Protein AF-0000000076560832 (afdb_homodimer)

Radius of gyration: 17.64 Å; Cα contacts (8 Å, |Δi|>4): 449; chains: 2; bounding box: 33×52×39 Å

InterPro domains:
  IPR051153 Yeast Cell Wall Mannoprotein PIR [PTHR47254] (2-87)
  IPR054508 Cell wall mannoprotein PIR1-like, C-terminal domain [PF22799] (8-81)

Nearest PDB structures (foldseek):
  6ino-assembly1_A  TM=4.610E-01  e=2.667E-01  Homo sapiens
  6inn-assembly4_D  TM=4.677E-01  e=3.503E-01  Homo sapiens
  6inn-assembly2_B  TM=4.668E-01  e=6.382E-01  Homo sapiens
  1fwv-assembly1_A  TM=4.405E-01  e=4.859E-01  Mus musculus
  6pxu-assembly1_A  TM=4.721E-01  e=9.873E-01  Homo sapiens

Structure (mmCIF, N/CA/C/O backbone):
data_AF-0000000076560832-model_v1
#
loop_
_entity.id
_entity.type
_entity.pdbx_description
1 polymer 'Cell wall mannoprotein PIR1-like C-terminal domain-containing protein'
#
loop_
_atom_site.group_PDB
_atom_site.id
_atom_site.type_symbol
_atom_site.label_atom_id
_atom_site.label_alt_id
_atom_site.label_comp_id
_atom_site.label_asym_id
_atom_site.label_entity_id
_atom_site.label_seq_id
_atom_site.pdbx_PDB_ins_code
_atom_site.Cartn_x
_atom_site.Cartn_y
_atom_site.Cartn_z
_atom_site.occupancy
_atom_site.B_iso_or_equiv
_atom_site.auth_seq_id
_atom_site.auth_comp_id
_atom_site.auth_asym_id
_atom_site.auth_atom_id
_atom_site.pdbx_PDB_model_num
ATOM 1 N N . LEU A 1 1 ? -0.614 -7.605 -15.289 1 72.12 1 LEU A N 1
ATOM 2 C CA . LEU A 1 1 ? 0.729 -7.48 -14.742 1 72.12 1 LEU A CA 1
ATOM 3 C C . LEU A 1 1 ? 1.681 -8.484 -15.391 1 72.12 1 LEU A C 1
ATOM 5 O O . LEU A 1 1 ? 1.316 -9.641 -15.609 1 72.12 1 LEU A O 1
ATOM 9 N N . ASN A 1 2 ? 2.744 -7.926 -15.797 1 83.88 2 ASN A N 1
ATOM 10 C CA . ASN A 1 2 ? 3.75 -8.867 -16.281 1 83.88 2 ASN A CA 1
ATOM 11 C C . ASN A 1 2 ? 4.539 -9.484 -15.133 1 83.88 2 ASN A C 1
ATOM 13 O O . ASN A 1 2 ? 5.234 -8.773 -14.398 1 83.88 2 ASN A O 1
ATOM 17 N N . VAL A 1 3 ? 4.277 -10.797 -14.969 1 92.81 3 VAL A N 1
ATOM 18 C CA . VAL A 1 3 ? 4.949 -11.445 -13.844 1 92.81 3 VAL A CA 1
ATOM 19 C C . VAL A 1 3 ? 5.465 -12.82 -14.281 1 92.81 3 VAL A C 1
ATOM 21 O O . VAL A 1 3 ? 5.055 -13.344 -15.32 1 92.81 3 VAL A O 1
ATOM 24 N N . TYR A 1 4 ? 6.402 -13.266 -13.5 1 91.19 4 TYR A N 1
ATOM 25 C CA . TYR A 1 4 ? 6.953 -14.617 -13.578 1 91.19 4 TYR A CA 1
ATOM 26 C C . TYR A 1 4 ? 6.75 -15.367 -12.273 1 91.19 4 TYR A C 1
ATOM 28 O O . TYR A 1 4 ? 6.883 -14.789 -11.188 1 91.19 4 TYR A O 1
ATOM 36 N N . LEU A 1 5 ? 6.344 -16.719 -12.5 1 94.25 5 LEU A N 1
ATOM 37 C CA . LEU A 1 5 ? 6.188 -17.578 -11.328 1 94.25 5 LEU A CA 1
ATOM 38 C C . LEU A 1 5 ? 7.137 -18.766 -11.391 1 94.25 5 LEU A C 1
ATOM 40 O O . LEU A 1 5 ? 7.188 -19.469 -12.398 1 94.25 5 LEU A O 1
ATOM 44 N N . GLU A 1 6 ? 7.906 -18.891 -10.352 1 93.56 6 GLU A N 1
ATOM 45 C CA . GLU A 1 6 ? 8.805 -20.031 -10.227 1 93.56 6 GLU A CA 1
ATOM 46 C C . GLU A 1 6 ? 8.883 -20.516 -8.781 1 93.56 6 GLU A C 1
ATOM 48 O O . GLU A 1 6 ? 9.234 -19.75 -7.879 1 93.56 6 GLU A O 1
ATOM 53 N N . ASN A 1 7 ? 8.508 -21.812 -8.57 1 96.31 7 ASN A N 1
ATOM 54 C CA . ASN A 1 7 ? 8.578 -22.422 -7.25 1 96.31 7 ASN A CA 1
ATOM 55 C C . ASN A 1 7 ? 7.742 -21.656 -6.23 1 96.31 7 ASN A C 1
ATOM 57 O O . ASN A 1 7 ? 8.172 -21.453 -5.094 1 96.31 7 ASN A O 1
ATOM 61 N N . GLY A 1 8 ? 6.68 -21.062 -6.645 1 96.81 8 GLY A N 1
ATOM 62 C CA . GLY A 1 8 ? 5.742 -20.391 -5.762 1 96.81 8 GLY A CA 1
ATOM 63 C C . GLY A 1 8 ? 6.117 -18.938 -5.496 1 96.81 8 GLY A C 1
ATOM 64 O O . GLY A 1 8 ? 5.504 -18.281 -4.656 1 96.81 8 GLY A O 1
ATOM 65 N N . ILE A 1 9 ? 7.191 -18.5 -6.195 1 97.31 9 ILE A N 1
ATOM 66 C CA . ILE A 1 9 ? 7.68 -17.141 -6.004 1 97.31 9 ILE A CA 1
ATOM 67 C C . ILE A 1 9 ? 7.355 -16.297 -7.23 1 97.31 9 ILE A C 1
ATOM 69 O O . ILE A 1 9 ? 7.613 -16.703 -8.367 1 97.31 9 ILE A O 1
ATOM 73 N N . LEU A 1 10 ? 6.723 -15.117 -7.016 1 96 10 LEU A N 1
ATOM 74 C CA . LEU A 1 10 ? 6.395 -14.188 -8.086 1 96 10 LEU A CA 1
ATOM 75 C C . LEU A 1 10 ? 7.508 -13.156 -8.266 1 96 10 LEU A C 1
ATOM 77 O O . LEU A 1 10 ? 8.078 -12.672 -7.289 1 96 10 LEU A O 1
ATOM 81 N N . LYS A 1 11 ? 7.758 -12.805 -9.492 1 94.94 11 LYS A N 1
ATOM 82 C CA . LYS A 1 11 ? 8.617 -11.68 -9.836 1 94.94 11 LYS A CA 1
ATOM 83 C C . LYS A 1 11 ? 7.984 -10.812 -10.922 1 94.94 11 LYS A C 1
ATOM 85 O O . LYS A 1 11 ? 7.324 -11.32 -11.828 1 94.94 11 LYS A O 1
ATOM 90 N N . ASP A 1 12 ? 8.164 -9.531 -10.781 1 93.75 12 ASP A N 1
ATOM 91 C CA . ASP A 1 12 ? 7.699 -8.68 -11.859 1 93.75 12 ASP A CA 1
ATOM 92 C C . ASP A 1 12 ? 8.789 -8.469 -12.906 1 93.75 12 ASP A C 1
ATOM 94 O O . ASP A 1 12 ? 9.859 -9.07 -12.828 1 93.75 12 ASP A O 1
ATOM 98 N N . SER A 1 13 ? 8.516 -7.641 -13.875 1 89.31 13 SER A N 1
ATOM 99 C CA . SER A 1 13 ? 9.398 -7.465 -15.023 1 89.31 13 SER A CA 1
ATOM 100 C C . SER A 1 13 ? 10.695 -6.777 -14.617 1 89.31 13 SER A C 1
ATOM 102 O O . SER A 1 13 ? 11.688 -6.824 -15.359 1 89.31 13 SER A O 1
ATOM 104 N N . GLN A 1 14 ? 10.711 -6.141 -13.438 1 91.12 14 GLN A N 1
ATOM 105 C CA . GLN A 1 14 ? 11.906 -5.461 -12.953 1 91.12 14 GLN A CA 1
ATOM 106 C C . GLN A 1 14 ? 12.703 -6.355 -12 1 91.12 14 GLN A C 1
ATOM 108 O O . GLN A 1 14 ? 13.711 -5.93 -11.438 1 91.12 14 GLN A O 1
ATOM 113 N N . GLY A 1 15 ? 12.211 -7.5 -11.781 1 92.56 15 GLY A N 1
ATOM 114 C CA . GLY A 1 15 ? 12.906 -8.461 -10.938 1 92.56 15 GLY A CA 1
ATOM 115 C C . GLY A 1 15 ? 12.508 -8.367 -9.477 1 92.56 15 GLY A C 1
ATOM 116 O O . GLY A 1 15 ? 13.062 -9.062 -8.625 1 92.56 15 GLY A O 1
ATOM 117 N N . ARG A 1 16 ? 11.586 -7.57 -9.148 1 95.44 16 ARG A N 1
ATOM 118 C CA . ARG A 1 16 ? 11.102 -7.449 -7.773 1 95.44 16 ARG A CA 1
ATOM 119 C C . ARG A 1 16 ? 10.227 -8.641 -7.398 1 95.44 16 ARG A C 1
ATOM 121 O O . ARG A 1 16 ? 9.57 -9.234 -8.258 1 95.44 16 ARG A O 1
ATOM 128 N N . GLN A 1 17 ? 10.266 -8.961 -6.148 1 96.62 17 GLN A N 1
ATOM 129 C CA . GLN A 1 17 ? 9.492 -10.102 -5.684 1 96.62 17 GLN A CA 1
ATOM 130 C C . GLN A 1 17 ? 8.094 -9.672 -5.23 1 96.62 17 GLN A C 1
ATOM 132 O O . GLN A 1 17 ? 7.949 -8.68 -4.523 1 96.62 17 GLN A O 1
ATOM 137 N N . GLY A 1 18 ? 7.113 -10.383 -5.727 1 97.06 18 GLY A N 1
ATOM 138 C CA . GLY A 1 18 ? 5.758 -10.242 -5.211 1 97.06 18 GLY A CA 1
ATOM 139 C C . GLY A 1 18 ? 5.562 -10.906 -3.859 1 97.06 18 GLY A C 1
ATOM 140 O O . GLY A 1 18 ? 6.105 -11.984 -3.605 1 97.06 18 GLY A O 1
ATOM 141 N N . TYR A 1 19 ? 4.785 -10.305 -2.967 1 98.19 19 TYR A N 1
ATOM 142 C CA . TYR A 1 19 ? 4.602 -10.828 -1.618 1 98.19 19 TYR A CA 1
ATOM 143 C C . TYR A 1 19 ? 3.375 -10.211 -0.958 1 98.19 19 TYR A C 1
ATOM 145 O O . TYR A 1 19 ? 2.803 -9.242 -1.474 1 98.19 19 TYR A O 1
ATOM 153 N N . ILE A 1 20 ? 2.893 -10.836 0.062 1 98.19 20 ILE A N 1
ATOM 154 C CA . ILE A 1 20 ? 1.909 -10.25 0.968 1 98.19 20 ILE A CA 1
ATOM 155 C C . ILE A 1 20 ? 2.619 -9.633 2.17 1 98.19 20 ILE A C 1
ATOM 157 O O . ILE A 1 20 ? 3.277 -10.336 2.939 1 98.19 20 ILE A O 1
ATOM 161 N N . ALA A 1 21 ? 2.5 -8.289 2.309 1 96.94 21 ALA A N 1
ATOM 162 C CA . ALA A 1 21 ? 3.143 -7.566 3.4 1 96.94 21 ALA A CA 1
ATOM 163 C C . ALA A 1 21 ? 2.463 -7.863 4.734 1 96.94 21 ALA A C 1
ATOM 165 O O . ALA A 1 21 ? 1.434 -8.539 4.777 1 96.94 21 ALA A O 1
ATOM 166 N N . ASP A 1 22 ? 3.088 -7.363 5.785 1 95.31 22 ASP A N 1
ATOM 167 C CA . ASP A 1 22 ? 2.594 -7.637 7.133 1 95.31 22 ASP A CA 1
ATOM 168 C C . ASP A 1 22 ? 1.196 -7.055 7.336 1 95.31 22 ASP A C 1
ATOM 170 O O . ASP A 1 22 ? 0.419 -7.562 8.148 1 95.31 22 ASP A O 1
ATOM 174 N N . ASN A 1 23 ? 0.824 -6.074 6.543 1 95.56 23 ASN A N 1
ATOM 175 C CA . ASN A 1 23 ? -0.506 -5.477 6.609 1 95.56 23 ASN A CA 1
ATOM 176 C C . ASN A 1 23 ? -1.458 -6.117 5.605 1 95.56 23 ASN A C 1
ATOM 178 O O . ASN A 1 23 ? -2.471 -5.523 5.234 1 95.56 23 ASN A O 1
ATOM 182 N N . TYR A 1 24 ? -1.058 -7.27 5.016 1 97 24 TYR A N 1
ATOM 183 C CA . TYR A 1 24 ? -1.852 -8.133 4.152 1 97 24 TYR A CA 1
ATOM 184 C C . TYR A 1 24 ? -1.893 -7.598 2.729 1 97 24 TYR A C 1
ATOM 186 O O . TYR A 1 24 ? -2.646 -8.094 1.891 1 97 24 TYR A O 1
ATOM 194 N N . GLN A 1 25 ? -1.186 -6.531 2.406 1 96.25 25 GLN A N 1
ATOM 195 C CA . GLN A 1 25 ? -1.195 -5.93 1.078 1 96.25 25 GLN A CA 1
ATOM 196 C C . GLN A 1 25 ? -0.313 -6.711 0.112 1 96.25 25 GLN A C 1
ATOM 198 O O . GLN A 1 25 ? 0.775 -7.16 0.479 1 96.25 25 GLN A O 1
ATOM 203 N N . PHE A 1 26 ? -0.758 -7.004 -1.067 1 97.06 26 PHE A N 1
ATOM 204 C CA . PHE A 1 26 ? 0.005 -7.57 -2.174 1 97.06 26 PHE A CA 1
ATOM 205 C C . PHE A 1 26 ? 0.875 -6.508 -2.83 1 97.06 26 PHE A C 1
ATOM 207 O O . PHE A 1 26 ? 0.364 -5.508 -3.34 1 97.06 26 PHE A O 1
ATOM 214 N N . GLN A 1 27 ? 2.227 -6.66 -2.85 1 96.12 27 GLN A N 1
ATOM 215 C CA . GLN A 1 27 ? 3.129 -5.68 -3.441 1 96.12 27 GLN A CA 1
ATOM 216 C C . GLN A 1 27 ? 4.375 -6.352 -4.008 1 96.12 27 GLN A C 1
ATOM 218 O O . GLN A 1 27 ? 4.609 -7.539 -3.777 1 96.12 27 GLN A O 1
ATOM 223 N N . PHE A 1 28 ? 5.168 -5.664 -4.809 1 95.88 28 PHE A N 1
ATOM 224 C CA . PHE A 1 28 ? 6.461 -6.062 -5.344 1 95.88 28 PHE A CA 1
ATOM 225 C C . PHE A 1 28 ? 7.574 -5.176 -4.793 1 95.88 28 PHE A C 1
ATOM 227 O O . PHE A 1 28 ? 7.465 -3.947 -4.816 1 95.88 28 PHE A O 1
ATOM 234 N N . ASP A 1 29 ? 8.609 -5.836 -4.223 1 96.12 29 ASP A N 1
ATOM 235 C CA . ASP A 1 29 ? 9.789 -5.121 -3.748 1 96.12 29 ASP A CA 1
ATOM 236 C C . ASP A 1 29 ? 11.055 -5.965 -3.932 1 96.12 29 ASP A C 1
ATOM 238 O O . ASP A 1 29 ? 10.969 -7.168 -4.184 1 96.12 29 ASP A O 1
ATOM 242 N N . ALA A 1 30 ? 12.219 -5.312 -3.896 1 94.31 30 ALA A N 1
ATOM 243 C CA . ALA A 1 30 ? 13.516 -5.98 -3.996 1 94.31 30 ALA A CA 1
ATOM 244 C C . ALA A 1 30 ? 14.469 -5.48 -2.92 1 94.31 30 ALA A C 1
ATOM 246 O O . ALA A 1 30 ? 15.102 -4.43 -3.078 1 94.31 30 ALA A O 1
ATOM 247 N N . PRO A 1 31 ? 14.625 -6.309 -1.74 1 94.94 31 PRO A N 1
ATOM 248 C CA . PRO A 1 31 ? 13.867 -7.484 -1.306 1 94.94 31 PRO A CA 1
ATOM 249 C C . PRO A 1 31 ? 12.484 -7.121 -0.758 1 94.94 31 PRO A C 1
ATOM 251 O O . PRO A 1 31 ? 12.164 -5.938 -0.605 1 94.94 31 PRO A O 1
ATOM 254 N N . PRO A 1 32 ? 11.617 -8.117 -0.483 1 96.75 32 PRO A N 1
ATOM 255 C CA . PRO A 1 32 ? 10.406 -7.84 0.286 1 96.75 32 PRO A CA 1
ATOM 256 C C . PRO A 1 32 ? 10.688 -7.09 1.587 1 96.75 32 PRO A C 1
ATOM 258 O O . PRO A 1 32 ? 11.789 -7.203 2.141 1 96.75 32 PRO A O 1
ATOM 261 N N . GLN A 1 33 ? 9.68 -6.289 1.928 1 94.12 33 GLN A N 1
ATOM 262 C CA . GLN A 1 33 ? 9.797 -5.617 3.217 1 94.12 33 GLN A CA 1
ATOM 263 C C . GLN A 1 33 ? 9.93 -6.629 4.355 1 94.12 33 GLN A C 1
ATOM 265 O O . GLN A 1 33 ? 9.43 -7.75 4.254 1 94.12 33 GLN A O 1
ATOM 270 N N . ALA A 1 34 ? 10.523 -6.156 5.531 1 89.94 34 ALA A N 1
ATOM 271 C CA . ALA A 1 34 ? 10.75 -7.031 6.676 1 89.94 34 ALA A CA 1
ATOM 272 C C . ALA A 1 34 ? 9.43 -7.527 7.258 1 89.94 34 ALA A C 1
ATOM 274 O O . ALA A 1 34 ? 8.414 -6.824 7.199 1 89.94 34 ALA A O 1
ATOM 275 N N . THR A 1 35 ? 9.359 -8.789 7.742 1 93.88 35 THR A N 1
ATOM 276 C CA . THR A 1 35 ? 8.297 -9.516 8.438 1 93.88 35 THR A CA 1
ATOM 277 C C . THR A 1 35 ? 7.078 -9.68 7.535 1 93.88 35 THR A C 1
ATOM 279 O O . THR A 1 35 ? 5.941 -9.523 7.984 1 93.88 35 THR A O 1
ATOM 282 N N . PRO A 1 36 ? 7.254 -10.047 6.379 1 96.69 36 PRO A N 1
ATOM 283 C CA . PRO A 1 36 ? 6.102 -10.25 5.496 1 96.69 36 PRO A CA 1
ATOM 284 C C . PRO A 1 36 ? 5.172 -11.359 5.98 1 96.69 36 PRO A C 1
ATOM 286 O O . PRO A 1 36 ? 5.617 -12.289 6.66 1 96.69 36 PRO A O 1
ATOM 289 N N . TYR A 1 37 ? 3.906 -11.219 5.555 1 97.38 37 TYR A N 1
ATOM 290 C CA . TYR A 1 37 ? 2.938 -12.273 5.832 1 97.38 37 TYR A CA 1
ATOM 291 C C . TYR A 1 37 ? 3.221 -13.516 4.984 1 97.38 37 TYR A C 1
ATOM 293 O O . TYR A 1 37 ? 3.107 -14.641 5.469 1 97.38 37 TYR A O 1
ATOM 301 N N . ALA A 1 38 ? 3.564 -13.367 3.666 1 98.44 38 ALA A N 1
ATOM 302 C CA . ALA A 1 38 ? 3.898 -14.477 2.77 1 98.44 38 ALA A CA 1
ATOM 303 C C . ALA A 1 38 ? 4.773 -14 1.615 1 98.44 38 ALA A C 1
ATOM 305 O O . ALA A 1 38 ? 4.488 -12.977 0.99 1 98.44 38 ALA A O 1
ATOM 306 N N . THR A 1 39 ? 5.855 -14.781 1.27 1 98.56 39 THR A N 1
ATOM 307 C CA . THR A 1 39 ? 6.719 -14.438 0.147 1 98.56 39 THR A CA 1
ATOM 308 C C . THR A 1 39 ? 6.625 -15.484 -0.953 1 98.56 39 THR A C 1
ATOM 310 O O . THR A 1 39 ? 7.148 -15.297 -2.051 1 98.56 39 THR A O 1
ATOM 313 N N . SER A 1 40 ? 6.023 -16.594 -0.589 1 98.38 40 SER A N 1
ATOM 314 C CA . SER A 1 40 ? 5.855 -17.703 -1.522 1 98.38 40 SER A CA 1
ATOM 315 C C . SER A 1 40 ? 4.492 -18.359 -1.359 1 98.38 40 SER A C 1
ATOM 317 O O . SER A 1 40 ? 3.646 -17.875 -0.61 1 98.38 40 SER A O 1
ATOM 319 N N . GLY A 1 41 ? 4.254 -19.344 -2.17 1 98.56 41 GLY A N 1
ATOM 320 C CA . GLY A 1 41 ? 2.994 -20.062 -2.09 1 98.56 41 GLY A CA 1
ATOM 321 C C . GLY A 1 41 ? 2.006 -19.656 -3.168 1 98.56 41 GLY A C 1
ATOM 322 O O . GLY A 1 41 ? 0.895 -20.188 -3.23 1 98.56 41 GLY A O 1
ATOM 323 N N . PHE A 1 42 ? 2.457 -18.844 -4.051 1 98.19 42 PHE A N 1
ATOM 324 C CA . PHE A 1 42 ? 1.627 -18.469 -5.184 1 98.19 42 PHE A CA 1
ATOM 325 C C . PHE A 1 42 ? 1.575 -19.578 -6.223 1 98.19 42 PHE A C 1
ATOM 327 O O . PHE A 1 42 ? 2.506 -20.375 -6.324 1 98.19 42 PHE A O 1
ATOM 334 N N . PHE A 1 43 ? 0.519 -19.641 -7.004 1 97.19 43 PHE A N 1
ATOM 335 C CA . PHE A 1 43 ? 0.395 -20.625 -8.07 1 97.19 43 PHE A CA 1
ATOM 336 C C . PHE A 1 43 ? -0.471 -20.094 -9.203 1 97.19 43 PHE A C 1
ATOM 338 O O . PHE A 1 43 ? -1.155 -19.078 -9.047 1 97.19 43 PHE A O 1
ATOM 345 N N . THR A 1 44 ? -0.412 -20.703 -10.391 1 95.19 44 THR A N 1
ATOM 346 C CA . THR A 1 44 ? -1.24 -20.344 -11.531 1 95.19 44 THR A CA 1
ATOM 347 C C . THR A 1 44 ? -2.512 -21.188 -11.578 1 95.19 44 THR A C 1
ATOM 349 O O . THR A 1 44 ? -2.459 -22.406 -11.406 1 95.19 44 THR A O 1
ATOM 352 N N . CYS A 1 45 ? -3.629 -20.5 -11.758 1 96.31 45 CYS A N 1
ATOM 353 C CA . CYS A 1 45 ? -4.902 -21.188 -11.891 1 96.31 45 CYS A CA 1
ATOM 354 C C . CYS A 1 45 ? -5.207 -21.5 -13.352 1 96.31 45 CYS A C 1
ATOM 356 O O . CYS A 1 45 ? -4.605 -20.906 -14.25 1 96.31 45 CYS A O 1
ATOM 358 N N . ALA A 1 46 ? -6.148 -22.391 -13.602 1 95.31 46 ALA A N 1
ATOM 359 C CA . ALA A 1 46 ? -6.496 -22.859 -14.945 1 95.31 46 ALA A CA 1
ATOM 360 C C . ALA A 1 46 ? -6.961 -21.688 -15.82 1 95.31 46 ALA A C 1
ATOM 362 O O . ALA A 1 46 ? -6.766 -21.703 -17.047 1 95.31 46 ALA A O 1
ATOM 363 N N . ASP A 1 47 ? -7.488 -20.656 -15.18 1 95.94 47 ASP A N 1
ATOM 364 C CA . ASP A 1 47 ? -8.016 -19.531 -15.945 1 95.94 47 ASP A CA 1
ATOM 365 C C . ASP A 1 47 ? -6.941 -18.484 -16.188 1 95.94 47 ASP A C 1
ATOM 367 O O . ASP A 1 47 ? -7.238 -17.375 -16.641 1 95.94 47 ASP A O 1
ATOM 371 N N . GLY A 1 48 ? -5.727 -18.719 -15.82 1 93.5 48 GLY A N 1
ATOM 372 C CA . GLY A 1 48 ? -4.613 -17.828 -16.094 1 93.5 48 GLY A CA 1
ATOM 373 C C . GLY A 1 48 ? -4.43 -16.766 -15.023 1 93.5 48 GLY A C 1
ATOM 374 O O . GLY A 1 48 ? -3.715 -15.781 -15.234 1 93.5 48 GLY A O 1
ATOM 375 N N . THR A 1 49 ? -5.035 -17.047 -13.828 1 96.56 49 THR A N 1
ATOM 376 C CA . THR A 1 49 ? -4.941 -16.062 -12.758 1 96.56 49 THR A CA 1
ATOM 377 C C . THR A 1 49 ? -3.984 -16.531 -11.664 1 96.56 49 THR A C 1
ATOM 379 O O . THR A 1 49 ? -3.609 -17.703 -11.633 1 96.56 49 THR A O 1
ATOM 382 N N . ILE A 1 50 ? -3.574 -15.594 -10.836 1 96.81 50 ILE A N 1
ATOM 383 C CA . ILE A 1 50 ? -2.699 -15.875 -9.695 1 96.81 50 ILE A CA 1
ATOM 384 C C . ILE A 1 50 ? -3.52 -16.438 -8.539 1 96.81 50 ILE A C 1
ATOM 386 O O . ILE A 1 50 ? -4.582 -15.906 -8.203 1 96.81 50 ILE A O 1
ATOM 390 N N . GLY A 1 51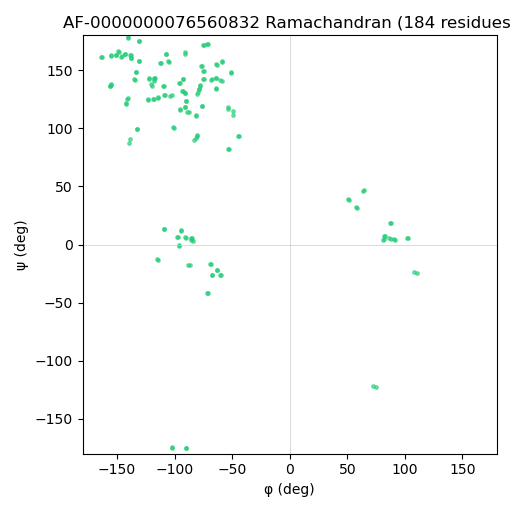 ? -3.031 -17.531 -8 1 98.12 51 GLY A N 1
ATOM 391 C CA . GLY A 1 51 ? -3.629 -18.094 -6.801 1 98.12 51 GLY A CA 1
ATOM 392 C C . GLY A 1 51 ? -2.717 -18.016 -5.59 1 98.12 51 GLY A C 1
ATOM 393 O O . GLY A 1 51 ? -1.493 -17.969 -5.73 1 98.12 51 GLY A O 1
ATOM 394 N N . LEU A 1 52 ? -3.27 -18.031 -4.422 1 98.69 52 LEU A N 1
ATOM 395 C CA . LEU A 1 52 ? -2.613 -18.078 -3.119 1 98.69 52 LEU A CA 1
ATOM 396 C C . LEU A 1 52 ? -3.537 -18.688 -2.068 1 98.69 52 LEU A C 1
ATOM 398 O O . LEU A 1 52 ? -4.723 -18.344 -2.016 1 98.69 52 LEU A O 1
ATOM 402 N N . ASN A 1 53 ? -2.984 -19.531 -1.224 1 97.88 53 ASN A N 1
ATOM 403 C CA . ASN A 1 53 ? -3.734 -20.141 -0.131 1 97.88 53 ASN A CA 1
ATOM 404 C C . ASN A 1 53 ? -5.039 -20.766 -0.623 1 97.88 53 ASN A C 1
ATOM 406 O O . ASN A 1 53 ? -6.094 -20.562 -0.023 1 97.88 53 ASN A O 1
ATOM 410 N N . GLY A 1 54 ? -5.035 -21.375 -1.749 1 97.81 54 GLY A N 1
ATOM 411 C CA . GLY A 1 54 ? -6.141 -22.156 -2.281 1 97.81 54 GLY A CA 1
ATOM 412 C C . GLY A 1 54 ? -7.199 -21.297 -2.955 1 97.81 54 GLY A C 1
ATOM 413 O O . GLY A 1 54 ? -8.266 -21.812 -3.318 1 97.81 54 GLY A O 1
ATOM 414 N N . SER A 1 55 ? -7.004 -20.031 -3.131 1 98.5 55 SER A N 1
ATOM 415 C CA . SER A 1 55 ? -7.953 -19.109 -3.746 1 98.5 55 SER A CA 1
ATOM 416 C C . SER A 1 55 ? -7.273 -18.219 -4.781 1 98.5 55 SER A C 1
ATOM 418 O O . SER A 1 55 ? -6.082 -17.922 -4.664 1 98.5 55 SER A O 1
ATOM 420 N N . ASN A 1 56 ? -8.062 -17.875 -5.789 1 98.62 56 ASN A N 1
ATOM 421 C CA . ASN A 1 56 ? -7.535 -16.875 -6.719 1 98.62 56 ASN A CA 1
ATOM 422 C C . ASN A 1 56 ? -8.25 -15.539 -6.578 1 98.62 56 ASN A C 1
ATOM 424 O O . ASN A 1 56 ? -8.219 -14.711 -7.488 1 98.62 56 ASN A O 1
ATOM 428 N N . ILE A 1 57 ? -9.023 -15.398 -5.461 1 98.75 57 ILE A N 1
ATOM 429 C CA . ILE A 1 57 ? -9.695 -14.133 -5.18 1 98.75 57 ILE A CA 1
ATOM 430 C C . ILE A 1 57 ? -8.789 -13.258 -4.316 1 98.75 57 ILE A C 1
ATOM 432 O O . ILE A 1 57 ? -8.383 -13.656 -3.225 1 98.75 57 ILE A O 1
ATOM 436 N N . PHE A 1 58 ? -8.414 -12.141 -4.812 1 98.5 58 PHE A N 1
ATOM 437 C CA . PHE A 1 58 ? -7.836 -11.023 -4.078 1 98.5 58 PHE A CA 1
ATOM 438 C C . PHE A 1 58 ? -8.867 -9.93 -3.854 1 98.5 58 PHE A C 1
ATOM 440 O O . PHE A 1 58 ? -10.055 -10.109 -4.16 1 98.5 58 PHE A O 1
ATOM 447 N N . TYR A 1 59 ? -8.414 -8.805 -3.289 1 98.5 59 TYR A N 1
ATOM 448 C CA . TYR A 1 59 ? -9.352 -7.727 -2.996 1 98.5 59 TYR A CA 1
ATOM 449 C C . TYR A 1 59 ? -8.727 -6.367 -3.287 1 98.5 59 TYR A C 1
ATOM 451 O O . TYR A 1 59 ? -7.602 -6.09 -2.867 1 98.5 59 TYR A O 1
ATOM 459 N N . GLN A 1 60 ? -9.414 -5.648 -4.082 1 97.62 60 GLN A N 1
ATOM 460 C CA . GLN A 1 60 ? -9.078 -4.25 -4.32 1 97.62 60 GLN A CA 1
ATOM 461 C C . GLN A 1 60 ? -9.797 -3.334 -3.332 1 97.62 60 GLN A C 1
ATOM 463 O O . GLN A 1 60 ? -11.016 -3.416 -3.178 1 97.62 60 GLN A O 1
ATOM 468 N N . CYS A 1 61 ? -9.055 -2.51 -2.564 1 96.75 61 CYS A N 1
ATOM 469 C CA . CYS A 1 61 ? -9.617 -1.619 -1.555 1 96.75 61 CYS A CA 1
ATOM 470 C C . CYS A 1 61 ? -9.227 -0.172 -1.824 1 96.75 61 CYS A C 1
ATOM 472 O O . CYS A 1 61 ? -8.039 0.142 -1.937 1 96.75 61 CYS A O 1
ATOM 474 N N . ALA A 1 62 ? -10.203 0.721 -1.935 1 94.5 62 ALA A N 1
ATOM 475 C CA . ALA A 1 62 ? -9.914 2.141 -2.127 1 94.5 62 ALA A CA 1
ATOM 476 C C . ALA A 1 62 ? -9.188 2.721 -0.919 1 94.5 62 ALA A C 1
ATOM 478 O O . ALA A 1 62 ? -9.523 2.412 0.226 1 94.5 62 ALA A O 1
ATOM 479 N N . SER A 1 63 ? -8.141 3.482 -1.167 1 92.69 63 SER A N 1
ATOM 480 C CA . SER A 1 63 ? -7.32 4.152 -0.162 1 92.69 63 SER A CA 1
ATOM 481 C C . SER A 1 63 ? -6.949 5.562 -0.601 1 92.69 63 SER A C 1
ATOM 483 O O . SER A 1 63 ? -5.891 5.777 -1.192 1 92.69 63 SER A O 1
ATOM 485 N N . GLY A 1 64 ? -7.703 6.52 -0.281 1 88.12 64 GLY A N 1
ATOM 486 C CA . GLY A 1 64 ? -7.562 7.848 -0.861 1 88.12 64 GLY A CA 1
ATOM 487 C C . GLY A 1 64 ? -8.016 7.918 -2.307 1 88.12 64 GLY A C 1
ATOM 488 O O . GLY A 1 64 ? -9.156 7.57 -2.619 1 88.12 64 GLY A O 1
ATOM 489 N N . ASN A 1 65 ? -7.047 8.352 -3.215 1 85.12 65 ASN A N 1
ATOM 490 C CA . ASN A 1 65 ? -7.363 8.445 -4.637 1 85.12 65 ASN A CA 1
ATOM 491 C C . ASN A 1 65 ? -6.875 7.219 -5.402 1 85.12 65 ASN A C 1
ATOM 493 O O . ASN A 1 65 ? -6.883 7.207 -6.633 1 85.12 65 ASN A O 1
ATOM 497 N N . PHE A 1 66 ? -6.418 6.309 -4.648 1 86.12 66 PHE A N 1
ATOM 498 C CA . PHE A 1 66 ? -5.895 5.109 -5.285 1 86.12 66 PHE A CA 1
ATOM 499 C C . PHE A 1 66 ? -6.473 3.855 -4.637 1 86.12 66 PHE A C 1
ATOM 501 O O . PHE A 1 66 ?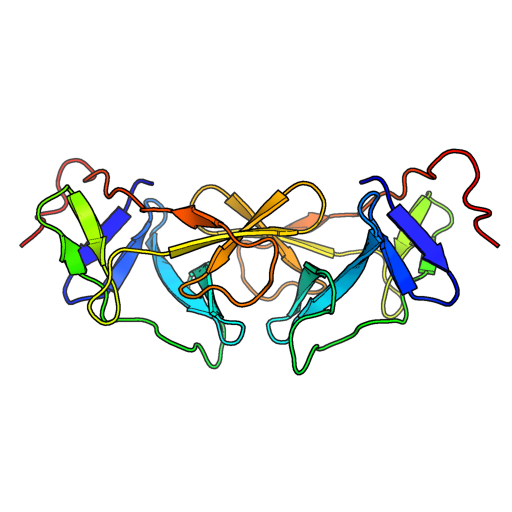 -7.258 3.947 -3.691 1 86.12 66 PHE A O 1
ATOM 508 N N . SER A 1 67 ? -6.16 2.678 -5.184 1 93.25 67 SER A N 1
ATOM 509 C CA . SER A 1 67 ? -6.539 1.395 -4.602 1 93.25 67 SER A CA 1
ATOM 510 C C . SER A 1 67 ? -5.312 0.532 -4.32 1 93.25 67 SER A C 1
ATOM 512 O O . SER A 1 67 ? -4.328 0.584 -5.059 1 93.25 67 SER A O 1
ATOM 514 N N . ASN A 1 68 ? -5.395 -0.196 -3.205 1 95.31 68 ASN A N 1
ATOM 515 C CA . ASN A 1 68 ? -4.441 -1.258 -2.895 1 95.31 68 ASN A CA 1
ATOM 516 C C . ASN A 1 68 ? -5.059 -2.639 -3.094 1 95.31 68 ASN A C 1
ATOM 518 O O . ASN A 1 68 ? -6.281 -2.779 -3.121 1 95.31 68 ASN A O 1
ATOM 522 N N . ILE A 1 69 ? -4.18 -3.654 -3.301 1 96.75 69 ILE A N 1
ATOM 523 C CA . ILE A 1 69 ? -4.613 -5.039 -3.457 1 96.75 69 ILE A CA 1
ATOM 524 C C . ILE A 1 69 ? -4.203 -5.852 -2.232 1 96.75 69 ILE A C 1
ATOM 526 O O . ILE A 1 69 ? -3.084 -5.707 -1.73 1 96.75 69 ILE A O 1
ATOM 530 N N . TYR A 1 70 ? -5.105 -6.672 -1.768 1 97.62 70 TYR A N 1
ATOM 531 C CA . TYR A 1 70 ? -4.898 -7.465 -0.563 1 97.62 70 TYR A CA 1
ATOM 532 C C . TYR A 1 70 ? -5.262 -8.93 -0.804 1 97.62 70 TYR A C 1
ATOM 534 O O . TYR A 1 70 ? -6.047 -9.234 -1.704 1 97.62 70 TYR A O 1
ATOM 542 N N . ASP A 1 71 ? -4.73 -9.844 0.001 1 98.5 71 ASP A N 1
ATOM 543 C CA . ASP A 1 71 ? -5.066 -11.266 -0.128 1 98.5 71 ASP A CA 1
ATOM 544 C C . ASP A 1 71 ? -6.332 -11.602 0.654 1 98.5 71 ASP A C 1
ATOM 546 O O . ASP A 1 71 ? -6.715 -12.766 0.756 1 98.5 71 ASP A O 1
ATOM 550 N N . ARG A 1 72 ? -7 -10.523 1.225 1 98.06 72 ARG A N 1
ATOM 551 C CA . ARG A 1 72 ? -8.227 -10.688 1.996 1 98.06 72 ARG A CA 1
ATOM 552 C C . ARG A 1 72 ? -9.055 -9.398 1.985 1 98.06 72 ARG A C 1
ATOM 554 O O . ARG A 1 72 ? -8.539 -8.328 1.662 1 98.06 72 ARG A O 1
ATOM 561 N N . ALA A 1 73 ? -10.305 -9.57 2.348 1 97.31 73 ALA A N 1
ATOM 562 C CA . ALA A 1 73 ? -11.148 -8.398 2.547 1 97.31 73 ALA A CA 1
ATOM 563 C C . ALA A 1 73 ? -10.938 -7.805 3.938 1 97.31 73 ALA A C 1
ATOM 565 O O . ALA A 1 73 ? -11.695 -8.102 4.863 1 97.31 73 ALA A O 1
ATOM 566 N N . TRP A 1 74 ? -10.055 -6.945 4.066 1 94.62 74 TRP A N 1
ATOM 567 C CA . TRP A 1 74 ? -9.727 -6.48 5.41 1 94.62 74 TRP A CA 1
ATOM 568 C C . TRP A 1 74 ? -10.641 -5.328 5.824 1 94.62 74 TRP A C 1
ATOM 570 O O . TRP A 1 74 ? -10.758 -5.02 7.012 1 94.62 74 TRP A O 1
ATOM 580 N N . ALA A 1 75 ? -11.312 -4.672 4.852 1 93.81 75 ALA A N 1
ATOM 581 C CA . ALA A 1 75 ? -12.172 -3.529 5.133 1 93.81 75 ALA A CA 1
ATOM 582 C C . ALA A 1 75 ? -13.469 -3.607 4.328 1 93.81 75 ALA A C 1
ATOM 584 O O . ALA A 1 75 ? -13.531 -4.301 3.309 1 93.81 75 ALA A O 1
ATOM 585 N N . PRO A 1 76 ? -14.523 -2.834 4.711 1 93.75 76 PRO A N 1
ATOM 586 C CA . PRO A 1 76 ? -15.836 -2.951 4.07 1 93.75 76 PRO A CA 1
ATOM 587 C C . PRO A 1 76 ? -15.828 -2.473 2.619 1 93.75 76 PRO A C 1
ATOM 589 O O . PRO A 1 76 ? -16.672 -2.898 1.821 1 93.75 76 PRO A O 1
ATOM 592 N N . GLN A 1 77 ? -14.938 -1.573 2.252 1 95 77 GLN A N 1
ATOM 593 C CA . GLN A 1 77 ? -14.953 -1 0.909 1 95 77 GLN A CA 1
ATOM 594 C C . GLN A 1 77 ? -14.211 -1.893 -0.08 1 95 77 GLN A C 1
ATOM 596 O O . GLN A 1 77 ? -14.086 -1.554 -1.259 1 95 77 GLN A O 1
ATOM 601 N N . CYS A 1 78 ? -13.734 -3.049 0.401 1 97.31 78 CYS A N 1
ATOM 602 C CA . CYS A 1 78 ? -12.969 -3.941 -0.456 1 97.31 78 CYS A CA 1
ATOM 603 C C . CYS A 1 78 ? -13.883 -4.727 -1.388 1 97.31 78 CYS A C 1
ATOM 605 O O . CYS A 1 78 ? -14.953 -5.18 -0.977 1 97.31 78 CYS A O 1
ATOM 607 N N . GLU A 1 79 ? -13.461 -4.824 -2.676 1 98.5 79 GLU A N 1
ATOM 608 C CA . GLU A 1 79 ? -14.172 -5.609 -3.684 1 98.5 79 GLU A CA 1
ATOM 609 C C . GLU A 1 79 ? -13.305 -6.75 -4.207 1 98.5 79 GLU A C 1
ATOM 611 O O . GLU A 1 79 ? -12.094 -6.582 -4.391 1 98.5 79 GLU A O 1
ATOM 616 N N . PRO A 1 80 ? -13.891 -7.926 -4.488 1 98.69 80 PRO A N 1
ATOM 617 C CA . PRO A 1 80 ? -13.109 -9.039 -5.023 1 98.69 80 PRO A CA 1
ATOM 618 C C . PRO A 1 80 ? -12.594 -8.773 -6.434 1 98.69 80 PRO A C 1
ATOM 620 O O . PRO A 1 80 ? -13.289 -8.156 -7.246 1 98.69 80 PRO A O 1
ATOM 623 N N . ILE A 1 81 ? -11.359 -9.25 -6.641 1 98.31 81 ILE A N 1
ATOM 624 C CA . ILE A 1 81 ? -10.758 -9.172 -7.965 1 98.31 81 ILE A CA 1
ATOM 625 C C . ILE A 1 81 ? -9.922 -10.43 -8.227 1 98.31 81 ILE A C 1
ATOM 627 O O . ILE A 1 81 ? -9.594 -11.164 -7.293 1 98.31 81 ILE A O 1
ATOM 631 N N . LYS A 1 82 ? -9.578 -10.672 -9.492 1 97.5 82 LYS A N 1
ATOM 632 C CA . LYS A 1 82 ? -8.594 -11.656 -9.906 1 97.5 82 LYS A CA 1
ATOM 633 C C . LYS A 1 82 ? -7.414 -11 -10.617 1 97.5 82 LYS A C 1
ATOM 635 O O . LYS A 1 82 ? -7.598 -10.039 -11.367 1 97.5 82 LYS A O 1
ATO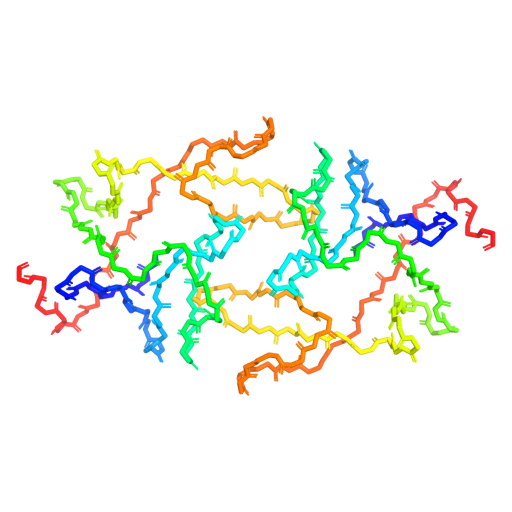M 640 N N . LEU A 1 83 ? -6.254 -11.484 -10.344 1 95.69 83 LEU A N 1
ATOM 641 C CA . LEU A 1 83 ? -5.047 -10.969 -10.984 1 95.69 83 LEU A CA 1
ATOM 642 C C . LEU A 1 83 ? -4.57 -11.898 -12.086 1 95.69 83 LEU A C 1
ATOM 644 O O . LEU A 1 83 ? -4.402 -13.102 -11.867 1 95.69 83 LEU A O 1
ATOM 648 N N . LYS A 1 84 ? -4.344 -11.391 -13.227 1 92.19 84 LYS A N 1
ATOM 649 C CA . LYS A 1 84 ? -3.941 -12.18 -14.391 1 92.19 84 LYS A CA 1
ATOM 650 C C . LYS A 1 84 ? -2.426 -12.18 -14.555 1 92.19 84 LYS A C 1
ATOM 652 O O . LYS A 1 84 ? -1.776 -11.148 -14.375 1 92.19 84 LYS A O 1
ATOM 657 N N . ILE A 1 85 ? -1.927 -13.352 -14.898 1 87.44 85 ILE A N 1
ATOM 658 C CA . ILE A 1 85 ? -0.514 -13.5 -15.234 1 87.44 85 ILE A CA 1
ATOM 659 C C . ILE A 1 85 ? -0.304 -13.25 -16.719 1 87.44 85 ILE A C 1
ATOM 661 O O . ILE A 1 85 ? -0.986 -13.852 -17.562 1 87.44 85 ILE A O 1
ATOM 665 N N . THR A 1 86 ? 0.337 -12.289 -17.094 1 78.19 86 THR A N 1
ATOM 666 C CA . THR A 1 86 ? 0.722 -12.203 -18.5 1 78.19 86 THR A CA 1
ATOM 667 C C . THR A 1 86 ? 2.178 -12.617 -18.688 1 78.19 86 THR A C 1
ATOM 669 O O . THR A 1 86 ? 3.07 -12.102 -18.016 1 78.19 86 THR A O 1
ATOM 672 N N . ALA A 1 87 ? 2.297 -13.867 -19.141 1 63.19 87 ALA A N 1
ATOM 673 C CA . ALA A 1 87 ? 3.604 -14.5 -19.312 1 63.19 87 ALA A CA 1
ATOM 674 C C . ALA A 1 87 ? 4.523 -13.633 -20.172 1 63.19 87 ALA A C 1
ATOM 676 O O . ALA A 1 87 ? 4.078 -13 -21.125 1 63.19 87 ALA A O 1
ATOM 677 N N . GLN A 1 88 ? 5.641 -13.172 -19.516 1 59.06 88 GLN A N 1
ATOM 678 C CA . GLN A 1 88 ? 6.652 -12.594 -20.406 1 59.06 88 GLN A CA 1
ATOM 679 C C . GLN A 1 88 ? 7.125 -13.617 -21.438 1 59.06 88 GLN A C 1
ATOM 681 O O . GLN A 1 88 ? 7.133 -14.82 -21.172 1 59.06 88 GLN A O 1
ATOM 686 N N . PRO A 1 89 ? 7.344 -13.25 -22.609 1 50.03 89 PRO A N 1
ATOM 687 C CA . PRO A 1 89 ? 8.07 -14.055 -23.594 1 50.03 89 PRO A CA 1
ATOM 688 C C . PRO A 1 89 ? 9.391 -14.594 -23.062 1 50.03 89 PRO A C 1
ATOM 690 O O . PRO A 1 89 ? 10.141 -13.859 -22.406 1 50.03 89 PRO A O 1
ATOM 693 N N . 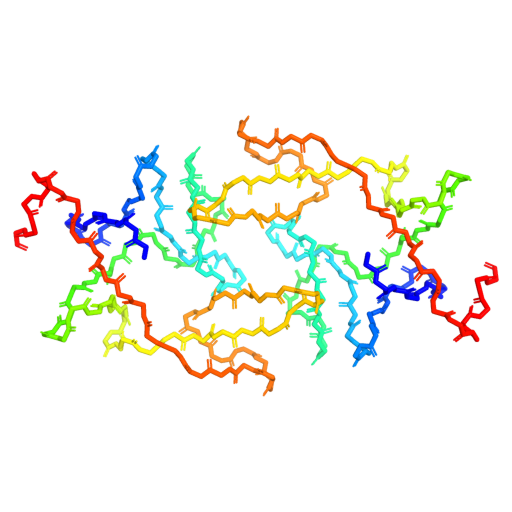GLY A 1 90 ? 9.539 -16 -22.844 1 50.62 90 GLY A N 1
ATOM 694 C CA . GLY A 1 90 ? 10.711 -16.781 -22.453 1 50.62 90 GLY A CA 1
ATOM 695 C C . GLY A 1 90 ? 10.609 -17.344 -21.047 1 50.62 90 GLY A C 1
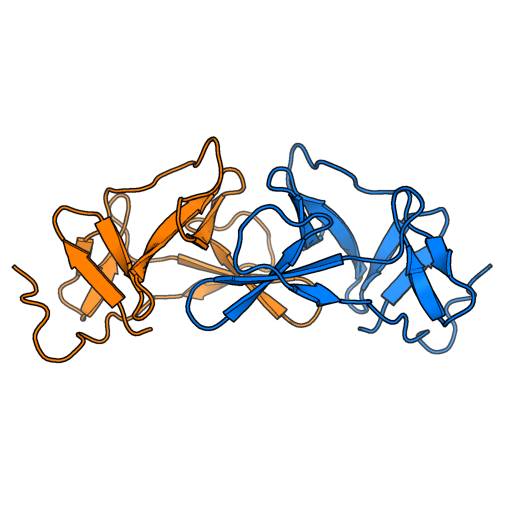ATOM 696 O O . GLY A 1 90 ? 11.523 -18.031 -20.594 1 50.62 90 GLY A O 1
ATOM 697 N N . SER A 1 91 ? 9.828 -16.719 -20.203 1 49.44 91 SER A N 1
ATOM 698 C CA . SER A 1 91 ? 9.836 -17.266 -18.859 1 49.44 91 SER A CA 1
ATOM 699 C C . SER A 1 91 ? 8.945 -18.5 -18.75 1 49.44 91 SER A C 1
ATOM 701 O O . SER A 1 91 ? 7.816 -18.5 -19.25 1 49.44 91 SER A O 1
ATOM 703 N N . ALA A 1 92 ? 9.461 -19.797 -18.891 1 44.69 92 ALA A N 1
ATOM 704 C CA . ALA A 1 92 ? 8.828 -21.125 -18.812 1 44.69 92 ALA A CA 1
ATOM 705 C C . ALA A 1 92 ? 7.895 -21.203 -17.609 1 44.69 92 ALA A C 1
ATOM 707 O O . ALA A 1 92 ? 8.258 -20.797 -16.5 1 44.69 92 ALA A O 1
ATOM 708 N N . GLN A 1 93 ? 6.613 -20.953 -17.609 1 43.09 93 GLN A N 1
ATOM 709 C CA . GLN A 1 93 ? 5.695 -21.422 -16.578 1 43.09 93 GLN A CA 1
ATOM 710 C C . GLN A 1 93 ? 5.824 -22.938 -16.375 1 43.09 93 GLN A C 1
ATOM 712 O O . GLN A 1 93 ? 5.73 -23.703 -17.344 1 43.09 93 GLN A O 1
ATOM 717 N N . TYR A 1 94 ? 6.77 -23.516 -15.617 1 35.25 94 TYR A N 1
ATOM 718 C CA . TYR A 1 94 ? 6.773 -24.969 -15.453 1 35.25 94 TYR A CA 1
ATOM 719 C C . TYR A 1 94 ? 5.516 -25.438 -14.734 1 35.25 94 TYR A C 1
ATOM 721 O O . TYR A 1 94 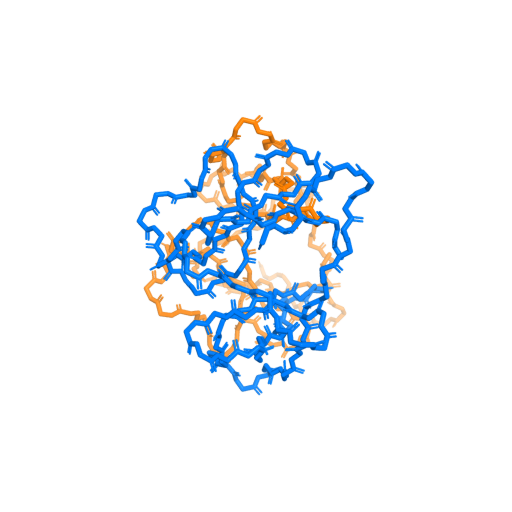? 4.945 -24.703 -13.922 1 35.25 94 TYR A O 1
ATOM 729 N N . LEU B 1 1 ? -4.059 15.672 -3.648 1 72.38 1 LEU B N 1
ATOM 730 C CA . LEU B 1 1 ? -5.023 14.914 -2.861 1 72.38 1 LEU B CA 1
ATOM 731 C C . LEU B 1 1 ? -5.969 15.852 -2.109 1 72.38 1 LEU B C 1
ATOM 733 O O . LEU B 1 1 ? -5.535 16.859 -1.55 1 72.38 1 LEU B O 1
ATOM 737 N N . ASN B 1 2 ? -7.188 15.539 -2.289 1 83.69 2 ASN B N 1
ATOM 738 C CA . ASN B 1 2 ? -8.117 16.312 -1.469 1 83.69 2 ASN B CA 1
ATOM 739 C C . ASN B 1 2 ? -8.211 15.75 -0.05 1 83.69 2 ASN B C 1
ATOM 741 O O . ASN B 1 2 ? -8.633 14.609 0.149 1 83.69 2 ASN B O 1
ATOM 745 N N . VAL B 1 3 ? -7.656 16.578 0.865 1 92.75 3 VAL B N 1
ATOM 746 C CA . VAL B 1 3 ? -7.641 16.094 2.238 1 92.75 3 VAL B CA 1
ATOM 747 C C . VAL B 1 3 ? -8.016 17.219 3.195 1 92.75 3 VAL B C 1
ATOM 749 O O . VAL B 1 3 ? -8.008 18.391 2.814 1 92.75 3 VAL B O 1
ATOM 752 N N . TYR B 1 4 ? -8.414 16.781 4.348 1 91.19 4 TYR B N 1
ATOM 753 C CA . TYR B 1 4 ? -8.68 17.641 5.5 1 91.19 4 TYR B CA 1
ATOM 754 C C . TYR B 1 4 ? -7.781 17.266 6.672 1 91.19 4 TYR B C 1
ATOM 756 O O . TYR B 1 4 ? -7.551 16.078 6.93 1 91.19 4 TYR B O 1
ATOM 764 N N . LEU B 1 5 ? -7.234 18.422 7.32 1 94.19 5 LEU B N 1
ATOM 765 C CA . LEU B 1 5 ? -6.422 18.203 8.516 1 94.19 5 LEU B CA 1
ATOM 766 C C . LEU B 1 5 ? -7.051 18.875 9.734 1 94.19 5 LEU B C 1
ATOM 768 O O . LEU B 1 5 ? -7.387 20.062 9.695 1 94.19 5 LEU B O 1
ATOM 772 N N . GLU B 1 6 ? -7.254 18.078 10.734 1 93.56 6 GLU B N 1
ATOM 773 C CA . GLU B 1 6 ? -7.762 18.594 12 1 93.56 6 GLU B CA 1
ATOM 774 C C . GLU B 1 6 ? -7.113 17.875 13.18 1 93.56 6 GLU B C 1
ATOM 776 O O . GLU B 1 6 ? -7.184 16.656 13.289 1 93.56 6 GLU B O 1
ATOM 781 N N . ASN B 1 7 ? -6.441 18.672 14.062 1 96.31 7 ASN B N 1
ATOM 782 C CA . ASN B 1 7 ? -5.809 18.125 15.258 1 96.31 7 ASN B CA 1
ATOM 783 C C . ASN B 1 7 ? -4.789 17.047 14.922 1 96.31 7 ASN B C 1
ATOM 785 O O . ASN B 1 7 ? -4.719 16.016 15.602 1 96.31 7 ASN B O 1
ATOM 789 N N . GLY B 1 8 ? -4.141 17.156 13.812 1 96.88 8 GLY B N 1
ATOM 790 C CA . GLY B 1 8 ? -3.072 16.25 13.414 1 96.88 8 GLY B CA 1
ATOM 791 C C . GLY B 1 8 ? -3.576 15.016 12.703 1 96.88 8 GLY B C 1
ATOM 792 O O . GLY B 1 8 ? -2.807 14.086 12.438 1 96.88 8 GLY B O 1
ATOM 793 N N . ILE B 1 9 ? -4.902 15 12.453 1 97.31 9 ILE B N 1
ATOM 794 C CA . ILE B 1 9 ? -5.52 13.844 11.812 1 97.31 9 ILE B CA 1
ATOM 795 C C . ILE B 1 9 ? -5.93 14.211 10.383 1 97.31 9 ILE B C 1
ATOM 797 O O . ILE B 1 9 ? -6.562 15.242 10.156 1 97.31 9 ILE B O 1
ATOM 801 N N . LEU B 1 10 ? -5.516 13.391 9.414 1 96 10 LEU B N 1
ATOM 802 C CA . LEU B 1 10 ? -5.875 13.578 8.008 1 96 10 LEU B CA 1
ATOM 803 C C . LEU B 1 10 ? -7.133 12.789 7.66 1 96 10 LEU B C 1
ATOM 805 O O . LEU B 1 10 ? -7.301 11.656 8.109 1 96 10 LEU B O 1
ATOM 809 N N . LYS B 1 11 ? -7.953 13.367 6.828 1 94.88 11 LYS B N 1
ATOM 810 C CA . LYS B 1 11 ? -9.078 12.68 6.211 1 94.88 11 LYS B CA 1
ATOM 811 C C . LYS B 1 11 ? -9.164 12.992 4.719 1 94.88 11 LYS B C 1
ATOM 813 O O . LYS B 1 11 ? -8.875 14.109 4.293 1 94.88 11 LYS B O 1
ATOM 818 N N . ASP B 1 12 ? -9.523 12 3.965 1 93.69 12 ASP B N 1
ATOM 819 C CA . ASP B 1 12 ? -9.75 12.281 2.551 1 93.69 12 ASP B CA 1
ATOM 820 C C . ASP B 1 12 ? -11.211 12.664 2.295 1 93.69 12 ASP B C 1
ATOM 822 O O . ASP B 1 12 ? -11.992 12.805 3.236 1 93.69 12 ASP B O 1
ATOM 826 N N . SER B 1 13 ? -11.547 12.844 1.051 1 89.31 13 SER B N 1
ATOM 827 C CA . SER B 1 13 ? -12.859 13.359 0.672 1 89.31 13 SER B CA 1
ATOM 828 C C . SER B 1 13 ? -13.961 12.352 0.97 1 89.31 13 SER B C 1
ATOM 830 O O . SER B 1 13 ? -15.141 12.703 1.018 1 89.31 13 SER B O 1
ATOM 832 N N . GLN B 1 14 ? -13.578 11.07 1.186 1 91.19 14 GLN B N 1
ATOM 833 C CA . GLN B 1 14 ? -14.547 10.023 1.489 1 91.19 14 GLN B CA 1
ATOM 834 C C . GLN B 1 14 ? -14.656 9.797 2.994 1 91.19 14 GLN B C 1
ATOM 836 O O . GLN B 1 14 ? -15.383 8.906 3.441 1 91.19 14 GLN B O 1
ATOM 841 N N . GLY B 1 15 ? -13.906 10.508 3.715 1 92.62 15 GLY B N 1
ATOM 842 C CA . GLY B 1 15 ? -13.961 10.414 5.168 1 92.62 15 GLY B CA 1
ATOM 843 C C . GLY B 1 15 ? -12.992 9.398 5.738 1 92.62 15 GLY B C 1
ATOM 844 O O . GLY B 1 15 ? -12.977 9.164 6.949 1 92.62 15 GLY B O 1
ATOM 845 N N . ARG B 1 16 ? -12.195 8.797 4.965 1 95.62 16 ARG B N 1
ATOM 846 C CA . ARG B 1 16 ? -11.195 7.848 5.434 1 95.62 16 ARG B CA 1
ATOM 847 C C . ARG B 1 16 ? -10.031 8.562 6.105 1 95.62 16 ARG B C 1
ATOM 849 O O . ARG B 1 16 ? -9.711 9.703 5.762 1 95.62 16 ARG B O 1
ATOM 856 N N . GLN B 1 17 ? -9.453 7.902 7.043 1 96.62 17 GLN B N 1
ATOM 857 C CA . GLN B 1 17 ? -8.344 8.5 7.777 1 96.62 17 GLN B CA 1
ATOM 858 C C . GLN B 1 17 ? -7.008 8.172 7.129 1 96.62 17 GLN B C 1
ATOM 860 O O . GLN B 1 17 ? -6.766 7.023 6.746 1 96.62 17 GLN B O 1
ATOM 865 N N . GLY B 1 18 ? -6.227 9.195 6.938 1 97.06 18 GLY B N 1
ATOM 866 C CA . GLY B 1 18 ? -4.84 9.008 6.539 1 97.06 18 GLY B CA 1
ATOM 867 C C . GLY B 1 18 ? -3.953 8.531 7.676 1 97.06 18 GLY B C 1
ATOM 868 O O . GLY B 1 18 ? -4.109 8.961 8.82 1 97.06 18 GLY B O 1
ATOM 869 N N . TYR B 1 19 ? -2.996 7.648 7.398 1 98.19 19 TYR B N 1
ATOM 870 C CA . TYR B 1 19 ? -2.146 7.082 8.438 1 98.19 19 TYR B CA 1
ATOM 871 C C . TYR B 1 19 ? -0.904 6.434 7.84 1 98.19 19 TYR B C 1
ATOM 873 O O . TYR B 1 19 ? -0.817 6.258 6.621 1 98.19 19 TYR B O 1
ATOM 881 N N . ILE B 1 20 ? 0.077 6.234 8.641 1 98.19 20 ILE B N 1
ATOM 882 C CA . ILE B 1 20 ? 1.222 5.391 8.305 1 98.19 20 ILE B CA 1
ATOM 883 C C . ILE B 1 20 ? 0.998 3.979 8.844 1 98.19 20 ILE B C 1
ATOM 885 O O . ILE B 1 20 ? 0.892 3.777 10.055 1 98.19 20 ILE B O 1
ATOM 889 N N . ALA B 1 21 ? 0.911 2.996 7.918 1 96.88 21 ALA B N 1
ATOM 890 C CA . ALA B 1 21 ? 0.675 1.604 8.289 1 96.88 21 ALA B CA 1
ATOM 891 C C . ALA B 1 21 ? 1.911 0.994 8.945 1 96.88 21 ALA B C 1
ATOM 893 O O . ALA B 1 21 ? 2.967 1.629 9.008 1 96.88 21 ALA B O 1
ATOM 894 N N . ASP B 1 22 ? 1.728 -0.219 9.453 1 95.31 22 ASP B N 1
ATOM 895 C CA . ASP B 1 22 ? 2.799 -0.889 10.188 1 95.31 22 ASP B CA 1
ATOM 896 C C . ASP B 1 22 ? 3.998 -1.156 9.273 1 95.31 22 ASP B C 1
ATOM 898 O O . ASP B 1 22 ? 5.133 -1.238 9.75 1 95.31 22 ASP B O 1
ATOM 902 N N . ASN B 1 23 ? 3.783 -1.182 7.977 1 95.5 23 ASN B N 1
ATOM 903 C CA . ASN B 1 23 ? 4.859 -1.366 7.012 1 95.5 23 ASN B CA 1
ATOM 904 C C . ASN B 1 23 ? 5.387 -0.029 6.496 1 95.5 23 ASN B C 1
ATOM 906 O O . ASN B 1 23 ? 6.012 0.031 5.438 1 95.5 23 ASN B O 1
ATOM 910 N N . TYR B 1 24 ? 4.988 1.083 7.145 1 96.94 24 TYR B N 1
ATOM 911 C CA . TYR B 1 24 ? 5.48 2.441 6.941 1 96.94 24 TYR B CA 1
ATOM 912 C C . TYR B 1 24 ? 4.793 3.094 5.746 1 96.94 24 TYR B C 1
ATOM 914 O O . TYR B 1 24 ? 5.191 4.18 5.309 1 96.94 24 TYR B O 1
ATOM 922 N N . GLN B 1 25 ? 3.834 2.461 5.121 1 96.19 25 GLN B N 1
ATOM 923 C CA . GLN B 1 25 ? 3.148 3 3.951 1 96.19 25 GLN B CA 1
ATOM 924 C C . GLN B 1 25 ? 2.107 4.039 4.355 1 96.19 25 GLN B C 1
ATOM 926 O O . GLN B 1 25 ? 1.4 3.865 5.348 1 96.19 25 GLN B O 1
ATOM 931 N N . PHE B 1 26 ? 2.051 5.168 3.701 1 97 26 PHE B N 1
ATOM 932 C CA . PHE B 1 26 ? 1.011 6.184 3.824 1 97 26 PHE B CA 1
ATOM 933 C C . PHE B 1 26 ? -0.254 5.754 3.088 1 97 26 PHE B C 1
ATOM 935 O O . PHE B 1 26 ? -0.23 5.543 1.874 1 97 26 PHE B O 1
ATOM 942 N N . GLN B 1 27 ? -1.425 5.605 3.783 1 96.12 27 GLN B N 1
ATOM 943 C CA . GLN B 1 27 ? -2.672 5.164 3.168 1 96.12 27 GLN B CA 1
ATOM 944 C C . GLN B 1 27 ? -3.879 5.793 3.855 1 96.12 27 GLN B C 1
ATOM 946 O O . GLN B 1 27 ? -3.748 6.395 4.922 1 96.12 27 GLN B O 1
ATOM 951 N N . PHE B 1 28 ? -5.051 5.734 3.252 1 95.94 28 PHE B N 1
ATOM 952 C CA . PHE B 1 28 ? -6.344 6.133 3.795 1 95.94 28 PHE B CA 1
ATOM 953 C C . PHE B 1 28 ? -7.258 4.926 3.955 1 95.94 28 PHE B C 1
ATOM 955 O O . PHE B 1 28 ? -7.422 4.137 3.021 1 95.94 28 PHE B O 1
ATOM 962 N N . ASP B 1 29 ? -7.781 4.762 5.191 1 96.25 29 ASP B N 1
ATOM 963 C CA . ASP B 1 29 ? -8.758 3.709 5.461 1 96.25 29 ASP B CA 1
ATOM 964 C C . ASP B 1 29 ? -9.781 4.16 6.5 1 96.25 29 ASP B C 1
ATOM 966 O O . ASP B 1 29 ? -9.578 5.172 7.18 1 96.25 29 ASP B O 1
ATOM 970 N N . ALA B 1 30 ? -10.914 3.467 6.562 1 94.38 30 ALA B N 1
ATOM 971 C CA . ALA B 1 30 ? -11.969 3.73 7.543 1 94.38 30 ALA B CA 1
ATOM 972 C C . ALA B 1 30 ? -12.445 2.438 8.195 1 94.38 30 ALA B C 1
ATOM 974 O O . ALA B 1 30 ? -13.273 1.717 7.633 1 94.38 30 ALA B O 1
ATOM 975 N N . PRO B 1 31 ? -11.906 2.105 9.516 1 95.19 31 PRO B N 1
ATOM 976 C CA . PRO B 1 31 ? -10.82 2.748 10.258 1 95.19 31 PRO B CA 1
ATOM 977 C C . PRO B 1 31 ? -9.438 2.395 9.719 1 95.19 31 PRO B C 1
ATOM 979 O O . PRO B 1 31 ? -9.32 1.553 8.82 1 95.19 31 PRO B O 1
ATOM 982 N N . PRO B 1 32 ? -8.359 3.047 10.195 1 96.81 32 PRO B N 1
ATOM 983 C CA . PRO B 1 32 ? -7.012 2.559 9.906 1 96.81 32 PRO B CA 1
ATOM 984 C C . PRO B 1 32 ? -6.84 1.075 10.227 1 96.81 32 PRO B C 1
ATOM 986 O O . PRO B 1 32 ? -7.531 0.542 11.102 1 96.81 32 PRO B O 1
ATOM 989 N N . GLN B 1 33 ? -5.973 0.488 9.406 1 94.31 33 GLN B N 1
ATOM 990 C CA . GLN B 1 33 ? -5.652 -0.905 9.695 1 94.31 33 GLN B CA 1
ATOM 991 C C . GLN B 1 33 ? -5.066 -1.051 11.102 1 94.31 33 GLN B C 1
ATOM 993 O O . GLN B 1 33 ? -4.426 -0.131 11.609 1 94.31 33 GLN B O 1
ATOM 998 N N . ALA B 1 34 ? -5.191 -2.314 11.672 1 90.38 34 ALA B N 1
ATOM 999 C CA . ALA B 1 34 ? -4.723 -2.576 13.031 1 90.38 34 ALA B CA 1
ATOM 1000 C C . ALA B 1 34 ? -3.209 -2.408 13.125 1 90.38 34 ALA B C 1
ATOM 1002 O O . ALA B 1 34 ? -2.486 -2.65 12.156 1 90.38 34 ALA B O 1
ATOM 1003 N N . THR B 1 35 ? -2.682 -1.879 14.25 1 93.88 35 THR B N 1
ATOM 1004 C CA . THR B 1 35 ? -1.302 -1.679 14.68 1 93.88 35 THR B CA 1
ATOM 1005 C C . THR B 1 35 ? -0.587 -0.689 13.758 1 93.88 35 THR B C 1
ATOM 1007 O O . THR B 1 35 ? 0.567 -0.905 13.383 1 93.88 35 THR B O 1
ATOM 1010 N N . PRO B 1 36 ? -1.169 0.342 13.477 1 96.75 36 PRO B N 1
ATOM 1011 C CA . PRO B 1 36 ? -0.498 1.333 12.633 1 96.75 36 PRO B CA 1
ATOM 1012 C C . PRO B 1 36 ? 0.75 1.919 13.289 1 96.75 36 PRO B C 1
ATOM 1014 O O . PRO B 1 36 ? 0.839 1.967 14.516 1 96.75 36 PRO B O 1
ATOM 1017 N N . TYR B 1 37 ? 1.657 2.395 12.414 1 97.5 37 TYR B N 1
ATOM 1018 C CA . TYR B 1 37 ? 2.838 3.104 12.898 1 97.5 37 TYR B CA 1
ATOM 1019 C C . TYR B 1 37 ? 2.467 4.484 13.43 1 97.5 37 TYR B C 1
ATOM 1021 O O . TYR B 1 37 ? 2.994 4.926 14.453 1 97.5 37 TYR B O 1
ATOM 1029 N N . ALA B 1 38 ? 1.555 5.25 12.734 1 98.44 38 ALA B N 1
ATOM 1030 C CA . ALA B 1 38 ? 1.092 6.566 13.164 1 98.44 38 ALA B CA 1
ATOM 1031 C C . ALA B 1 38 ? -0.271 6.895 12.562 1 98.44 38 ALA B C 1
ATOM 1033 O O . ALA B 1 38 ? -0.487 6.707 11.359 1 98.44 38 ALA B O 1
ATOM 1034 N N . THR B 1 39 ? -1.215 7.461 13.398 1 98.56 39 THR B N 1
ATOM 1035 C CA . THR B 1 39 ? -2.529 7.852 12.906 1 98.56 39 THR B CA 1
ATOM 1036 C C . THR B 1 39 ? -2.719 9.359 13 1 98.56 39 THR B C 1
ATOM 1038 O O . THR B 1 39 ? -3.699 9.906 12.484 1 98.56 39 THR B O 1
ATOM 1041 N N . SER B 1 40 ? -1.814 9.969 13.727 1 98.38 40 SER B N 1
ATOM 1042 C CA . SER B 1 40 ? -1.859 11.414 13.93 1 98.38 40 SER B CA 1
ATOM 1043 C C . SER B 1 40 ? -0.46 12.023 13.898 1 98.38 40 SER B C 1
ATOM 1045 O O . SER B 1 40 ? 0.516 11.328 13.602 1 98.38 40 SER B O 1
ATOM 1047 N N . GLY B 1 41 ? -0.413 13.297 14.023 1 98.62 41 GLY B N 1
ATOM 1048 C CA . GLY B 1 41 ? 0.871 13.977 14.039 1 98.62 41 GLY B CA 1
ATOM 1049 C C . GLY B 1 41 ? 1.193 14.664 12.727 1 98.62 41 GLY B C 1
ATOM 1050 O O . GLY B 1 41 ? 2.244 15.297 12.594 1 98.62 41 GLY B O 1
ATOM 1051 N N . PHE B 1 42 ? 0.251 14.648 11.852 1 98.19 42 PHE B N 1
ATOM 1052 C CA . PHE B 1 42 ? 0.411 15.359 10.586 1 98.19 42 PHE B CA 1
ATOM 1053 C C . PHE B 1 42 ? 0.224 16.859 10.789 1 98.19 42 PHE B C 1
ATOM 1055 O O . PHE B 1 42 ? -0.479 17.281 11.703 1 98.19 42 PHE B O 1
ATOM 1062 N N . PHE B 1 43 ? 0.823 17.672 9.945 1 97.19 43 PHE B N 1
ATOM 1063 C CA . PHE B 1 43 ? 0.659 19.125 9.992 1 97.19 43 PHE B CA 1
ATOM 1064 C C . PHE B 1 43 ? 0.826 19.734 8.609 1 97.19 43 PHE B C 1
ATOM 1066 O O . PHE B 1 43 ? 1.307 19.078 7.688 1 97.19 43 PHE B O 1
ATOM 1073 N N . THR B 1 44 ? 0.38 20.984 8.406 1 95.12 44 THR B N 1
ATOM 1074 C CA . THR B 1 44 ? 0.542 21.703 7.156 1 95.12 44 THR B CA 1
ATOM 1075 C C . THR B 1 44 ? 1.809 22.562 7.188 1 95.12 44 THR B C 1
ATOM 1077 O O . THR B 1 44 ? 2.074 23.25 8.172 1 95.12 44 THR B O 1
ATOM 1080 N N . CYS B 1 45 ? 2.568 22.438 6.105 1 96.31 45 CYS B N 1
ATOM 1081 C CA . CYS B 1 45 ? 3.766 23.266 5.984 1 96.31 45 CYS B CA 1
ATOM 1082 C C . CYS B 1 45 ? 3.457 24.578 5.258 1 96.31 45 CYS B C 1
ATOM 1084 O O . CYS B 1 45 ? 2.422 24.688 4.605 1 96.31 45 CYS B O 1
ATOM 1086 N N . ALA B 1 46 ? 4.367 25.547 5.34 1 95.25 46 ALA B N 1
ATOM 1087 C CA . ALA B 1 46 ? 4.18 26.875 4.77 1 95.25 46 ALA B CA 1
ATOM 1088 C C . ALA B 1 46 ? 3.982 26.797 3.26 1 95.25 46 ALA B C 1
ATOM 1090 O O . ALA B 1 46 ? 3.289 27.641 2.678 1 95.25 46 ALA B O 1
ATOM 1091 N N . ASP B 1 47 ? 4.523 25.75 2.658 1 95.81 47 ASP B N 1
ATOM 1092 C CA . ASP B 1 47 ? 4.438 25.641 1.206 1 95.81 47 ASP B CA 1
ATOM 1093 C C . ASP B 1 47 ? 3.184 24.875 0.786 1 95.81 47 ASP B C 1
ATOM 1095 O O . ASP B 1 47 ? 3.043 24.5 -0.38 1 95.81 47 ASP B O 1
ATOM 1099 N N . GLY B 1 48 ? 2.316 24.547 1.674 1 93.44 48 GLY B N 1
ATOM 1100 C CA . GLY B 1 48 ? 1.05 23.906 1.36 1 93.44 48 GLY B CA 1
ATOM 1101 C C . GLY B 1 48 ? 1.146 22.391 1.288 1 93.44 48 GLY B C 1
ATOM 1102 O O . GLY B 1 48 ? 0.241 21.734 0.777 1 93.44 48 GLY B O 1
ATOM 1103 N N . THR B 1 49 ? 2.244 21.859 1.898 1 96.56 49 THR B N 1
ATOM 1104 C CA . THR B 1 49 ? 2.438 20.422 1.843 1 96.56 49 THR B CA 1
ATOM 1105 C C . THR B 1 49 ? 2.154 19.781 3.201 1 96.56 49 THR B C 1
ATOM 1107 O O . THR B 1 49 ? 2.055 20.484 4.211 1 96.56 49 THR B O 1
ATOM 1110 N N . ILE B 1 50 ? 1.974 18.469 3.172 1 96.81 50 ILE B N 1
ATOM 1111 C CA . ILE B 1 50 ? 1.749 17.672 4.375 1 96.81 50 ILE B CA 1
ATOM 1112 C C . ILE B 1 50 ? 3.082 17.391 5.066 1 96.81 50 ILE B C 1
ATOM 1114 O O . ILE B 1 50 ? 4.059 17.016 4.418 1 96.81 50 ILE B O 1
ATOM 1118 N N . GLY B 1 51 ? 3.1 17.672 6.359 1 98.06 51 GLY B N 1
ATOM 1119 C CA . GLY B 1 51 ? 4.254 17.312 7.164 1 98.06 51 GLY B CA 1
ATOM 1120 C C . GLY B 1 51 ? 3.961 16.219 8.18 1 98.06 51 GLY B C 1
ATOM 1121 O O . GLY B 1 51 ? 2.814 16.047 8.602 1 98.06 51 GLY B O 1
ATOM 1122 N N . LEU B 1 52 ? 4.953 15.516 8.594 1 98.69 52 LEU B N 1
ATOM 1123 C CA . LEU B 1 52 ? 4.953 14.492 9.633 1 98.69 52 LEU B CA 1
ATOM 1124 C C . LEU B 1 52 ? 6.34 14.336 10.25 1 98.69 52 LEU B C 1
ATOM 1126 O O . LEU B 1 52 ? 7.34 14.312 9.531 1 98.69 52 LEU B O 1
ATOM 1130 N N . ASN B 1 53 ? 6.387 14.219 11.578 1 97.88 53 ASN B N 1
ATOM 1131 C CA . ASN B 1 53 ? 7.637 14 12.297 1 97.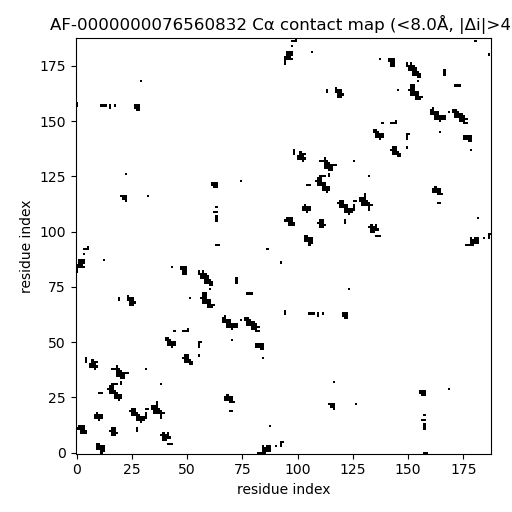88 53 ASN B CA 1
ATOM 1132 C C . ASN B 1 53 ? 8.695 15.023 11.898 1 97.88 53 ASN B C 1
ATOM 1134 O O . ASN B 1 53 ? 9.844 14.664 11.633 1 97.88 53 ASN B O 1
ATOM 1138 N N . GLY B 1 54 ? 8.328 16.219 11.695 1 97.81 54 GLY B N 1
ATOM 1139 C CA . GLY B 1 54 ? 9.227 17.344 11.484 1 97.81 54 GLY B CA 1
ATOM 1140 C C . GLY B 1 54 ? 9.703 17.453 10.055 1 97.81 54 GLY B C 1
ATOM 1141 O O . GLY B 1 54 ? 10.594 18.266 9.75 1 97.81 54 GLY B O 1
ATOM 1142 N N . SER B 1 55 ? 9.195 16.688 9.125 1 98.5 55 SER B N 1
ATOM 1143 C CA . SER B 1 55 ? 9.586 16.688 7.719 1 98.5 55 SER B CA 1
ATOM 1144 C C . SER B 1 55 ? 8.367 16.703 6.809 1 98.5 55 SER B C 1
ATOM 1146 O O . SER B 1 55 ? 7.312 16.172 7.176 1 98.5 55 SER B O 1
ATOM 1148 N N . ASN B 1 56 ? 8.562 17.328 5.668 1 98.62 56 ASN B N 1
ATOM 1149 C CA . ASN B 1 56 ? 7.5 17.219 4.672 1 98.62 56 ASN B CA 1
ATOM 1150 C C . ASN B 1 56 ? 7.934 16.344 3.488 1 98.62 56 ASN B C 1
ATOM 1152 O O . ASN B 1 56 ? 7.348 16.438 2.408 1 98.62 56 ASN B O 1
ATOM 1156 N N . ILE B 1 57 ? 9.07 15.617 3.684 1 98.75 57 ILE B N 1
ATOM 1157 C CA . ILE B 1 57 ? 9.531 14.695 2.654 1 98.75 57 ILE B CA 1
ATOM 1158 C C . ILE B 1 57 ? 8.938 13.312 2.895 1 98.75 57 ILE B C 1
ATOM 1160 O O . ILE B 1 57 ? 9.117 12.727 3.967 1 98.75 57 ILE B O 1
ATOM 1164 N N . PHE B 1 58 ? 8.172 12.836 1.981 1 98.5 58 PHE B N 1
ATOM 1165 C CA . PHE B 1 58 ? 7.762 11.445 1.84 1 98.5 58 PHE B CA 1
ATOM 1166 C C . PHE B 1 58 ? 8.555 10.75 0.735 1 98.5 58 PHE B C 1
ATOM 1168 O O . PHE B 1 58 ? 9.492 11.328 0.182 1 98.5 58 PHE B O 1
ATOM 1175 N N . TYR B 1 59 ? 8.18 9.492 0.457 1 98.44 59 TYR B N 1
ATOM 1176 C CA . TYR B 1 59 ? 8.922 8.742 -0.554 1 98.44 59 TYR B CA 1
ATOM 1177 C C . TYR B 1 59 ? 7.977 7.91 -1.412 1 98.44 59 TYR B C 1
ATOM 1179 O O . TYR B 1 59 ? 7.109 7.207 -0.887 1 98.44 59 TYR B O 1
ATOM 1187 N N . GLN B 1 60 ? 8.102 8.125 -2.652 1 97.62 60 GLN B N 1
ATOM 1188 C CA . GLN B 1 60 ? 7.426 7.277 -3.631 1 97.62 60 GLN B CA 1
ATOM 1189 C C . GLN B 1 60 ? 8.312 6.098 -4.039 1 97.62 60 GLN B C 1
ATOM 1191 O O . GLN B 1 60 ? 9.469 6.285 -4.414 1 97.62 60 GLN B O 1
ATOM 1196 N N . CYS B 1 61 ? 7.832 4.848 -3.885 1 96.62 61 CYS B N 1
ATOM 1197 C CA . CYS B 1 61 ? 8.594 3.643 -4.199 1 96.62 61 CYS B CA 1
ATOM 1198 C C . CYS B 1 61 ? 7.848 2.775 -5.207 1 96.62 61 CYS B C 1
ATOM 1200 O O . CYS B 1 61 ? 6.691 2.412 -4.984 1 96.62 61 CYS B O 1
ATOM 1202 N N . ALA B 1 62 ? 8.492 2.445 -6.312 1 94.5 62 ALA B N 1
ATOM 1203 C CA . ALA B 1 62 ? 7.883 1.562 -7.305 1 94.5 62 ALA B CA 1
ATOM 1204 C C . ALA B 1 62 ? 7.637 0.173 -6.723 1 94.5 62 ALA B C 1
ATOM 1206 O O . ALA B 1 62 ? 8.484 -0.365 -6.008 1 94.5 62 ALA B O 1
ATOM 1207 N N . SER B 1 63 ? 6.465 -0.377 -6.965 1 92.81 63 SER B N 1
ATOM 1208 C CA . SER B 1 63 ? 6.039 -1.7 -6.523 1 92.81 63 SER B CA 1
ATOM 1209 C C . SER B 1 63 ? 5.246 -2.42 -7.605 1 92.81 63 SER B C 1
ATOM 1211 O O . SER B 1 63 ? 4.012 -2.385 -7.609 1 92.81 63 SER B O 1
ATOM 1213 N N . GLY B 1 64 ? 5.859 -3.117 -8.477 1 88.31 64 GLY B N 1
ATOM 1214 C CA . GLY B 1 64 ? 5.219 -3.631 -9.672 1 88.31 64 GLY B CA 1
ATOM 1215 C C . GLY B 1 64 ? 4.973 -2.562 -10.719 1 88.31 64 GLY B C 1
ATOM 1216 O O . GLY B 1 64 ? 5.902 -1.87 -11.141 1 88.31 64 GLY B O 1
ATOM 1217 N N . ASN B 1 65 ? 3.648 -2.414 -11.117 1 85.38 65 ASN B N 1
ATOM 1218 C CA . ASN B 1 65 ? 3.283 -1.402 -12.102 1 85.38 65 ASN B CA 1
ATOM 1219 C C . ASN B 1 65 ? 2.768 -0.13 -11.438 1 85.38 65 ASN B C 1
ATOM 1221 O O . ASN B 1 65 ? 2.236 0.757 -12.102 1 85.38 65 ASN B O 1
ATOM 1225 N N . PHE B 1 66 ? 2.877 -0.143 -10.172 1 86.31 66 PHE B N 1
ATOM 1226 C CA . PHE B 1 66 ? 2.383 1.015 -9.438 1 86.31 66 PHE B CA 1
ATOM 1227 C C . PHE B 1 66 ? 3.422 1.506 -8.438 1 86.31 66 PHE B C 1
ATOM 1229 O O . PHE B 1 66 ? 4.508 0.929 -8.328 1 86.31 66 PHE B O 1
ATOM 1236 N N . SER B 1 67 ? 3.131 2.627 -7.762 1 93.25 67 SER B N 1
ATOM 1237 C CA . SER B 1 67 ? 3.971 3.152 -6.688 1 93.25 67 SER B CA 1
ATOM 1238 C C . SER B 1 67 ? 3.188 3.295 -5.391 1 93.25 67 SER B C 1
ATOM 1240 O O . SER B 1 67 ? 1.993 3.604 -5.41 1 93.25 67 SER B O 1
ATOM 1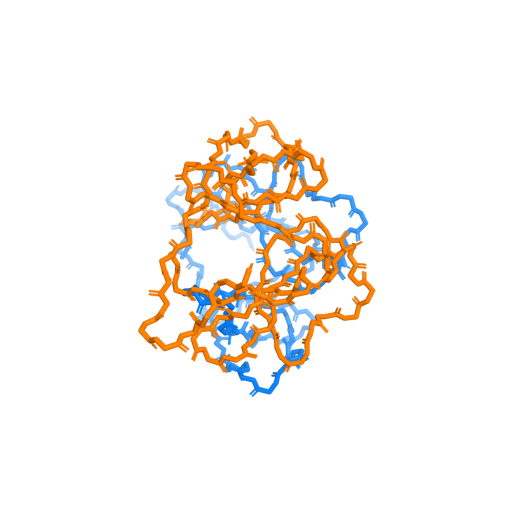242 N N . ASN B 1 68 ? 3.891 2.998 -4.293 1 95.38 68 ASN B N 1
ATOM 1243 C CA . ASN B 1 68 ? 3.396 3.307 -2.953 1 95.38 68 ASN B CA 1
ATOM 1244 C C . ASN B 1 68 ? 4.121 4.508 -2.35 1 95.38 68 ASN B C 1
ATOM 1246 O O . ASN B 1 68 ? 5.215 4.859 -2.789 1 95.38 68 ASN B O 1
ATOM 1250 N N . ILE B 1 69 ? 3.453 5.172 -1.37 1 96.75 69 ILE B N 1
ATOM 1251 C CA . ILE B 1 69 ? 4.039 6.305 -0.663 1 96.75 69 ILE B CA 1
ATOM 1252 C C . ILE B 1 69 ? 4.363 5.906 0.774 1 96.75 69 ILE B C 1
ATOM 1254 O O . ILE B 1 69 ? 3.568 5.23 1.433 1 96.75 69 ILE B O 1
ATOM 1258 N N . TYR B 1 70 ? 5.52 6.301 1.224 1 97.56 70 TYR B N 1
ATOM 1259 C CA . TYR B 1 70 ? 6.008 5.945 2.551 1 97.56 70 TYR B CA 1
ATOM 1260 C C . TYR B 1 70 ? 6.508 7.176 3.297 1 97.56 70 TYR B C 1
ATOM 1262 O O . TYR B 1 70 ? 6.871 8.18 2.678 1 97.56 70 TYR B O 1
ATOM 1270 N N . ASP B 1 71 ? 6.566 7.129 4.621 1 98.5 71 ASP B N 1
ATOM 1271 C CA . ASP B 1 71 ? 7.074 8.242 5.414 1 98.5 71 ASP B CA 1
ATOM 1272 C C . ASP B 1 71 ? 8.594 8.18 5.539 1 98.5 71 ASP B C 1
ATOM 1274 O O . ASP B 1 71 ? 9.203 8.977 6.258 1 98.5 71 ASP B O 1
ATOM 1278 N N . ARG B 1 72 ? 9.227 7.18 4.797 1 98 72 ARG B N 1
ATOM 1279 C CA . ARG B 1 72 ? 10.68 6.988 4.805 1 98 72 ARG B CA 1
ATOM 1280 C C . ARG B 1 72 ? 11.148 6.293 3.531 1 98 72 ARG B C 1
ATOM 1282 O O . ARG B 1 72 ? 10.344 5.691 2.814 1 98 72 ARG B O 1
ATOM 1289 N N . ALA B 1 73 ? 12.43 6.422 3.322 1 97.12 73 ALA B N 1
ATOM 1290 C CA . ALA B 1 73 ? 13.031 5.645 2.24 1 97.12 73 ALA B CA 1
ATOM 1291 C C . ALA B 1 73 ? 13.328 4.219 2.689 1 97.12 73 ALA B C 1
ATOM 1293 O O . ALA B 1 73 ? 14.438 3.916 3.127 1 97.12 73 ALA B O 1
ATOM 1294 N N . TRP B 1 74 ? 12.438 3.365 2.494 1 94.25 74 TRP B N 1
ATOM 1295 C CA . TRP B 1 74 ? 12.641 2.033 3.053 1 94.25 74 TRP B CA 1
ATOM 1296 C C . TRP B 1 74 ? 13.406 1.145 2.078 1 94.25 74 TRP B C 1
ATOM 1298 O O . TRP B 1 74 ? 13.969 0.117 2.471 1 94.25 74 TRP B O 1
ATOM 1308 N N . ALA B 1 75 ? 13.453 1.521 0.793 1 93.5 75 ALA B N 1
ATOM 1309 C CA . ALA B 1 75 ? 14.117 0.717 -0.232 1 93.5 75 ALA B CA 1
ATOM 1310 C C . ALA B 1 75 ? 14.914 1.598 -1.187 1 93.5 75 ALA B C 1
ATOM 1312 O O . ALA B 1 75 ? 14.664 2.801 -1.289 1 93.5 75 ALA B O 1
ATOM 1313 N N . PRO B 1 76 ? 15.867 1.011 -1.979 1 93.31 76 PRO B N 1
ATOM 1314 C CA . PRO B 1 76 ? 16.766 1.803 -2.824 1 93.31 76 PRO B CA 1
ATOM 1315 C C . PRO B 1 76 ? 16.031 2.504 -3.967 1 93.31 76 PRO B C 1
ATOM 1317 O O . PRO B 1 76 ? 16.5 3.525 -4.469 1 93.31 76 PRO B O 1
ATOM 1320 N N . GLN B 1 77 ? 14.906 1.981 -4.414 1 94.75 77 GLN B N 1
ATOM 1321 C CA . GLN B 1 77 ? 14.227 2.547 -5.574 1 94.75 77 GLN B CA 1
ATOM 1322 C C . GLN B 1 77 ? 13.312 3.701 -5.164 1 94.75 77 GLN B C 1
ATOM 1324 O O . GLN B 1 77 ? 12.625 4.281 -6.008 1 94.75 77 GLN B O 1
ATOM 1329 N N . CYS B 1 78 ? 13.336 4.047 -3.879 1 97.25 78 CYS B N 1
ATOM 1330 C CA . CYS B 1 78 ? 12.461 5.105 -3.387 1 97.25 78 CYS B CA 1
ATOM 1331 C C . CYS B 1 78 ? 13.016 6.48 -3.742 1 97.25 78 CYS B C 1
ATOM 1333 O O . CYS B 1 78 ? 14.227 6.707 -3.658 1 97.25 78 CYS B O 1
ATOM 1335 N N . GLU B 1 79 ? 12.117 7.379 -4.191 1 98.44 79 GLU B N 1
ATOM 1336 C CA . GLU B 1 79 ? 12.461 8.766 -4.5 1 98.44 79 GLU B CA 1
ATOM 1337 C C . GLU B 1 79 ? 11.688 9.734 -3.605 1 98.44 79 GLU B C 1
ATOM 1339 O O . GLU B 1 79 ? 10.516 9.516 -3.307 1 98.44 79 GLU B O 1
ATOM 1344 N N . PRO B 1 80 ? 12.32 10.844 -3.188 1 98.62 80 PRO B N 1
ATOM 1345 C CA . PRO B 1 80 ? 11.617 11.82 -2.354 1 98.62 80 PRO B CA 1
ATOM 1346 C C . PRO B 1 80 ? 10.5 12.547 -3.105 1 98.62 80 PRO B C 1
ATOM 1348 O O . PRO B 1 80 ? 10.641 12.844 -4.293 1 98.62 80 PRO B O 1
ATOM 1351 N N . ILE B 1 81 ? 9.414 12.758 -2.352 1 98.25 81 ILE B N 1
ATOM 1352 C CA . ILE B 1 81 ? 8.297 13.531 -2.885 1 98.25 81 ILE B CA 1
ATOM 1353 C C . ILE B 1 81 ? 7.691 14.391 -1.778 1 98.25 81 ILE B C 1
ATOM 1355 O O . ILE B 1 81 ? 7.953 14.164 -0.594 1 98.25 81 ILE B O 1
ATOM 1359 N N . LYS B 1 82 ? 6.891 15.375 -2.164 1 97.5 82 LYS B N 1
ATOM 1360 C CA . LYS B 1 82 ? 6.031 16.141 -1.265 1 97.5 82 LYS B CA 1
ATOM 1361 C C . LYS B 1 82 ? 4.562 15.961 -1.624 1 97.5 82 LYS B C 1
ATOM 1363 O O . LYS B 1 82 ? 4.211 15.859 -2.803 1 97.5 82 LYS B O 1
ATOM 1368 N N . LEU B 1 83 ? 3.752 15.891 -0.627 1 95.75 83 LEU B N 1
ATOM 1369 C CA . LEU B 1 83 ? 2.312 15.75 -0.824 1 95.75 83 LEU B CA 1
ATOM 1370 C C . LEU B 1 83 ? 1.599 17.062 -0.569 1 95.75 83 LEU B C 1
ATOM 1372 O O . LEU B 1 83 ? 1.776 17.688 0.486 1 95.75 83 LEU B O 1
ATOM 1376 N N . LYS B 1 84 ? 0.804 17.484 -1.478 1 92.06 84 LYS B N 1
ATOM 1377 C CA . LYS B 1 84 ? 0.101 18.766 -1.387 1 92.06 84 LYS B CA 1
ATOM 1378 C C . LYS B 1 84 ? -1.309 18.578 -0.831 1 92.06 84 LYS B C 1
ATOM 1380 O O . LYS B 1 84 ? -2 17.625 -1.188 1 92.06 84 LYS B O 1
ATOM 1385 N N . ILE B 1 85 ? -1.656 19.5 0.03 1 87.44 85 ILE B N 1
ATOM 1386 C CA . ILE B 1 85 ? -3.014 19.562 0.559 1 87.44 85 ILE B CA 1
ATOM 1387 C C . ILE B 1 85 ? -3.893 20.406 -0.357 1 87.44 85 ILE B C 1
ATOM 1389 O O . ILE B 1 85 ? -3.533 21.531 -0.697 1 87.44 85 ILE B O 1
ATOM 1393 N N . THR B 1 86 ? -4.801 19.891 -0.957 1 78 86 THR B N 1
ATOM 1394 C CA . THR B 1 86 ? -5.77 20.75 -1.626 1 78 86 THR B CA 1
ATOM 1395 C C . THR B 1 86 ? -7.051 20.859 -0.806 1 78 86 THR B C 1
ATOM 1397 O O . THR B 1 86 ? -7.648 19.859 -0.433 1 78 86 THR B O 1
ATOM 1400 N N . ALA B 1 87 ? -7.121 22 -0.113 1 63.31 87 ALA B N 1
ATOM 1401 C CA . ALA B 1 87 ? -8.227 22.266 0.8 1 63.31 87 ALA B CA 1
ATOM 1402 C C . ALA B 1 87 ? -9.57 22.109 0.093 1 63.31 87 ALA B C 1
ATOM 1404 O O . ALA B 1 87 ? -9.711 22.469 -1.078 1 63.31 87 ALA B O 1
ATOM 1405 N N . GLN B 1 88 ? -10.375 21.125 0.612 1 59.28 88 GLN B N 1
ATOM 1406 C CA . GLN B 1 88 ? -11.75 21.156 0.13 1 59.28 88 GLN B CA 1
ATOM 1407 C C . GLN B 1 88 ? -12.438 22.469 0.49 1 59.28 88 GLN B C 1
ATOM 1409 O O . GLN B 1 88 ? -12.109 23.078 1.508 1 59.28 88 GLN B O 1
ATOM 1414 N N . PRO B 1 89 ? -13.211 23 -0.324 1 50.31 89 PRO B N 1
ATOM 1415 C CA . PRO B 1 89 ? -14.133 24.078 0.021 1 50.31 89 PRO B CA 1
ATOM 1416 C C . PRO B 1 89 ? -14.961 23.781 1.265 1 50.31 89 PRO B C 1
ATOM 1418 O O . PRO B 1 89 ? -15.445 22.656 1.43 1 50.31 89 PRO B O 1
ATOM 1421 N N . GLY B 1 90 ? -14.773 24.594 2.434 1 50.75 90 GLY B N 1
ATOM 1422 C CA . GLY B 1 90 ? -15.492 24.578 3.701 1 50.75 90 GLY B CA 1
ATOM 1423 C C . GLY B 1 90 ? -14.672 24 4.84 1 50.75 90 GLY B C 1
ATOM 1424 O O . GLY B 1 90 ? -15.141 23.938 5.977 1 50.75 90 GLY B O 1
ATOM 1425 N N . SER B 1 91 ? -13.703 23.188 4.523 1 49.41 91 SER B N 1
ATOM 1426 C CA . SER B 1 91 ? -12.984 22.594 5.645 1 49.41 91 SER B CA 1
ATOM 1427 C C . SER B 1 91 ? -11.945 23.547 6.215 1 49.41 91 SER B C 1
ATOM 1429 O O . SER B 1 91 ? -11.18 24.156 5.465 1 49.41 91 SER B O 1
ATOM 1431 N N . ALA B 1 92 ? -12.242 24.406 7.305 1 44.56 92 ALA B N 1
ATOM 1432 C CA . ALA B 1 92 ? -11.414 25.359 8.023 1 44.56 92 ALA B CA 1
ATOM 1433 C C . ALA B 1 92 ? -10.039 24.781 8.336 1 44.56 92 ALA B C 1
ATOM 1435 O O . ALA B 1 92 ? -9.93 23.656 8.812 1 44.56 92 ALA B O 1
ATOM 1436 N N . GLN B 1 93 ? -8.961 24.906 7.605 1 42.97 93 GLN B N 1
ATOM 1437 C CA . GLN B 1 93 ? -7.609 24.688 8.109 1 42.97 93 GLN B CA 1
ATOM 1438 C C . GLN B 1 93 ? -7.344 25.531 9.344 1 42.97 93 GLN B C 1
ATOM 1440 O O . GLN B 1 93 ? -7.535 26.75 9.328 1 42.97 93 GLN B O 1
ATOM 1445 N N . TYR B 1 94 ? -7.73 25.188 10.578 1 34.78 94 TYR B N 1
ATOM 1446 C CA . TYR B 1 94 ? -7.363 26.047 11.695 1 34.78 94 TYR B CA 1
ATOM 1447 C C . TYR B 1 94 ? -5.852 26.094 11.875 1 34.78 94 TYR B C 1
ATOM 1449 O O . TYR B 1 94 ? -5.152 25.125 11.555 1 34.78 94 TYR B O 1
#

Secondary structure (DSSP, 8-state):
-BEEEETTEEEETTSPEEEE-TTSBEEEESSPPSS-SBSS-EEE-TTSBEEETTB--EEEEEETTEEEEESS--STT-EEE--B-B--TT----/-BEEEETTEEEETTSPEEEE-TTSBEEEESSPPSS-SBSS-EEE-TTSBEEETTB--EEEEEETTEEEEESS--STT-EEE--B-B--TT----

Solvent-accessible surface area (backbone atoms only — not comparable to full-atom values): 10504 Å² total; per-residue (Å²): 92,55,38,45,61,56,94,24,29,38,25,34,87,86,66,21,33,35,32,28,35,68,82,42,36,53,44,24,27,78,70,65,68,86,72,46,68,37,62,57,59,40,46,80,41,97,87,45,27,47,24,44,89,92,37,48,62,30,16,42,28,69,30,71,96,43,69,48,41,19,72,50,75,85,50,86,75,39,40,80,40,70,49,52,57,38,72,49,91,84,63,71,75,124,92,56,37,45,63,56,97,25,30,39,25,32,86,87,66,22,33,33,32,27,34,67,82,42,36,54,44,23,27,77,70,65,67,86,73,46,69,36,63,55,59,39,46,79,42,97,85,45,28,44,24,44,90,92,37,48,63,32,14,42,28,68,30,70,95,43,69,48,42,20,72,51,74,86,51,88,74,38,41,81,39,70,48,51,57,37,73,50,92,84,64,70,76,124

Organism: NCBI:txid1051890

Sequence (188 aa):
LNVYLENGILKDSQGRQGYIADNYQFQFDAPPQATPYATSGFFTCADGTIGLNGSNIFYQCASGNFSNIYDRAWAPQCEPIKLKITAQPGSAQYLNVYLENGILKDSQGRQGYIADNYQFQFDAPPQATPYATSGFFTCADGTIGLNGSNIFYQCASGNFSNIYDRAWAPQCEPIKLKITAQPGSAQY

Foldseek 3Di:
DAWADDQQWIAHPVGFTWFQAPVQFTDTHVDDDPPGPGRGQWDADPVQWIDHPHDQKWWWADDPPGTTIGNDCPDPRIDIDTHGHDYDPPRPPD/DAWADDQQWIAHPVGFTWFQAPVQFTDTHVDDDPPGPGRGQWDADPVQWIDHPHDQKWWWADDPPGTTIGNDDPDPRIDIDTHGHDYDPPRPPD

pLDDT: mean 91.1, std 13.61, range [34.78, 98.75]